Protein 3EWB (pdb70)

Foldseek 3Di:
DPFEFAEEAALQEQPCDADQVLLLVLLVLCVVQQHAEYAQYQQVPDVRSLVSLLSNQQSDDRHEYEYEDELDLVSLVSRLVSNVSHNAYEYEYEDAAAPVCCPVPVDLVVLLVSLLVSLLSNVVRHQEYEYEHACLLRHDLVSSLSSQLSSVVNRHQEYEYEPNVQPDALVSLLVSLLSNVVRRPCLVRGAYEYKHACPPHALRSRLSNLVRRHRYYYFHCVQDGDDRGIDHVLSNQVCCVVPCVPSVYHYRGDNVSNVVSNCSSVVD

Secondary structure (DSSP, 8-state):
--EEEEEEE-TTT------HHHHHHHHHHHHHHT-SEEEEE-GGG-HHHHHHHHHHHHH--SSEEEEEEESSHHHHHHHHHHHTT-SSEEEEEEEE-SS----S---HHHHHHHHHHHHHHHHTT-S-EEEEEETGGGS-HHHHHHHHHHHHHTT--EEEEE-SSS---HHHHHHHHHHHHHH-TTGGGSEEEEE-B-TT--HHHHHHHHHTT--EEEEBGGG--TTT-B-BHHHHHHHHHHTHHHH-EEE---GGGHHHHHHHHHH-

Structure (mmCIF, N/CA/C/O backbone):
data_3EWB
#
_entry.id   3EWB
#
_cell.length_a   72.063
_cell.length_b   72.063
_cell.length_c   106.622
_cell.angle_alpha   90.000
_cell.angle_beta   90.000
_cell.angle_gamma   120.000
#
_symmetry.space_group_name_H-M   'P 31 2 1'
#
loop_
_entity.id
_entity.type
_entity.pdbx_description
1 polymer '2-isopropylmalate synthase'
2 water water
#
loop_
_atom_site.group_PDB
_atom_site.id
_atom_site.type_symbol
_atom_site.label_atom_id
_atom_site.label_alt_id
_atom_site.label_comp_id
_atom_site.label_asym_id
_atom_site.label_entity_id
_atom_site.label_seq_id
_atom_site.pdbx_PDB_ins_code
_atom_site.Cartn_x
_atom_site.Cartn_y
_atom_site.Cartn_z
_atom_site.occupancy
_atom_site.B_iso_or_equiv
_atom_site.auth_seq_id
_atom_site.auth_comp_id
_atom_site.auth_asym_id
_atom_site.auth_atom_id
_atom_site.pdbx_PDB_model_num
ATOM 1 N N . SER A 1 2 ? 0.464 5.789 33.132 1.00 54.92 0 SER X N 1
ATOM 2 C CA . SER A 1 2 ? -0.612 5.153 32.330 1.00 54.58 0 SER X CA 1
ATOM 3 C C . SER A 1 2 ? -1.778 6.088 32.154 1.00 54.14 0 SER X C 1
ATOM 4 O O . SER A 1 2 ? -1.622 7.261 31.827 1.00 54.60 0 SER X O 1
ATOM 7 N N . LEU A 1 3 ? -2.960 5.554 32.402 1.00 53.18 1 LEU X N 1
ATOM 8 C CA . LEU A 1 3 ? -4.142 6.144 31.854 1.00 52.09 1 LEU X CA 1
ATOM 9 C C . LEU A 1 3 ? -4.906 6.990 32.836 1.00 50.31 1 LEU X C 1
ATOM 10 O O . LEU A 1 3 ? -5.591 7.912 32.417 1.00 50.75 1 LEU X O 1
ATOM 15 N N . LYS A 1 4 ? -4.825 6.705 34.129 1.00 47.72 2 LYS X N 1
ATOM 16 C CA . LYS A 1 4 ? -5.592 7.558 35.032 1.00 45.18 2 LYS X CA 1
ATOM 17 C C . LYS A 1 4 ? -4.950 8.937 35.135 1.00 43.65 2 LYS X C 1
ATOM 18 O O . LYS A 1 4 ? -3.728 9.101 35.051 1.00 43.39 2 LYS X O 1
ATOM 24 N N . LYS A 1 5 ? -5.810 9.930 35.267 1.00 41.45 3 LYS X N 1
ATOM 25 C CA . LYS A 1 5 ? -5.419 11.317 35.193 1.00 39.71 3 LYS X CA 1
ATOM 26 C C . LYS A 1 5 ? -5.518 11.899 36.595 1.00 37.63 3 LYS X C 1
ATOM 27 O O . LYS A 1 5 ? -6.564 11.787 37.218 1.00 36.80 3 LYS X O 1
ATOM 33 N N . ILE A 1 6 ? -4.440 12.503 37.091 1.00 34.69 4 ILE X N 1
ATOM 34 C CA . ILE A 1 6 ? -4.484 13.224 38.354 1.00 32.13 4 ILE X CA 1
ATOM 35 C C . ILE A 1 6 ? -4.553 14.741 38.135 1.00 31.56 4 ILE X C 1
ATOM 36 O O . ILE A 1 6 ? -3.626 15.329 37.560 1.00 30.83 4 ILE X O 1
ATOM 41 N N . GLN A 1 7 ? -5.635 15.365 38.619 1.00 30.36 5 GLN X N 1
ATOM 42 C CA . GLN A 1 7 ? -5.761 16.833 38.611 1.00 30.04 5 GLN X CA 1
ATOM 43 C C . GLN A 1 7 ? -5.000 17.497 39.777 1.00 29.16 5 GLN X C 1
ATOM 44 O O . GLN A 1 7 ? -4.866 16.908 40.861 1.00 28.36 5 GLN X O 1
ATOM 50 N N . PHE A 1 8 ? -4.527 18.723 39.549 1.00 28.03 6 PHE X N 1
ATOM 51 C CA . PHE A 1 8 ? -3.840 19.540 40.562 1.00 28.21 6 PHE X CA 1
ATOM 52 C C . PHE A 1 8 ? -4.639 20.802 40.915 1.00 27.65 6 PHE X C 1
ATOM 53 O O . PHE A 1 8 ? -5.071 21.550 40.041 1.00 27.39 6 PHE X O 1
ATOM 61 N N . PHE A 1 9 ? -4.790 21.018 42.211 1.00 27.16 7 PHE X N 1
ATOM 62 C CA . PHE A 1 9 ? -5.569 22.107 42.795 1.00 27.03 7 PHE X CA 1
ATOM 63 C C . PHE A 1 9 ? -4.601 22.920 43.649 1.00 26.64 7 PHE X C 1
ATOM 64 O O . PHE A 1 9 ? -4.085 22.450 44.676 1.00 26.89 7 PHE X O 1
ATOM 72 N N . ASP A 1 10 ? -4.296 24.138 43.212 1.00 26.71 8 ASP X N 1
ATOM 73 C CA . ASP A 1 10 ? -3.356 24.972 43.966 1.00 27.04 8 ASP X CA 1
ATOM 74 C C . ASP A 1 10 ? -4.052 26.029 44.842 1.00 27.61 8 ASP X C 1
ATOM 75 O O . ASP A 1 10 ? -4.978 26.699 44.387 1.00 26.89 8 ASP X O 1
ATOM 80 N N . THR A 1 11 ? -3.610 26.147 46.092 1.00 28.19 9 THR X N 1
ATOM 81 C CA . THR A 1 11 ? -4.136 27.129 47.026 1.00 30.87 9 THR X CA 1
ATOM 82 C C . THR A 1 11 ? -3.033 28.068 47.496 1.00 31.83 9 THR X C 1
ATOM 83 O O . THR A 1 11 ? -3.066 28.549 48.629 1.00 31.85 9 THR X O 1
ATOM 87 N N . THR A 1 12 ? -2.055 28.326 46.636 1.00 33.07 10 THR X N 1
ATOM 88 C CA . THR A 1 12 ? -0.986 29.264 46.971 1.00 35.21 10 THR X CA 1
ATOM 89 C C . THR A 1 12 ? -1.566 30.666 47.249 1.00 36.70 10 THR X C 1
ATOM 90 O O . THR A 1 12 ? -1.184 31.315 48.217 1.00 36.58 10 THR X O 1
ATOM 94 N N . LEU A 1 13 ? -2.500 31.117 46.414 1.00 38.44 11 LEU X N 1
ATOM 95 C CA . LEU A 1 13 ? -3.005 32.477 46.536 1.00 41.10 11 LEU X CA 1
ATOM 96 C C . LEU A 1 13 ? -3.862 32.656 47.757 1.00 43.69 11 LEU X C 1
ATOM 97 O O . LEU A 1 13 ? -4.212 33.777 48.090 1.00 44.93 11 LEU X O 1
ATOM 102 N N . ARG A 1 14 ? -4.209 31.557 48.415 1.00 46.82 12 ARG X N 1
ATOM 103 C CA . ARG A 1 14 ? -5.017 31.573 49.623 1.00 50.04 12 ARG X CA 1
ATOM 104 C C . ARG A 1 14 ? -4.167 31.551 50.893 1.00 52.37 12 ARG X C 1
ATOM 105 O O . ARG A 1 14 ? -4.332 32.383 51.776 1.00 52.91 12 ARG X O 1
ATOM 113 N N . ASP A 1 15 ? -3.274 30.568 50.976 1.00 55.80 13 ASP X N 1
ATOM 114 C CA . ASP A 1 15 ? -2.253 30.484 52.040 1.00 58.29 13 ASP X CA 1
ATOM 115 C C . ASP A 1 15 ? -1.024 31.382 51.804 1.00 59.57 13 ASP X C 1
ATOM 116 O O . ASP A 1 15 ? 0.143 30.975 51.981 1.00 59.48 13 ASP X O 1
ATOM 121 N N . GLY A 1 16 ? -1.318 32.613 51.387 1.00 60.88 14 GLY X N 1
ATOM 122 C CA . GLY A 1 16 ? -0.400 33.727 51.549 1.00 62.11 14 GLY X CA 1
ATOM 123 C C . GLY A 1 16 ? -0.644 34.208 52.971 1.00 63.06 14 GLY X C 1
ATOM 124 O O . GLY A 1 16 ? -0.890 35.391 53.212 1.00 63.23 14 GLY X O 1
ATOM 125 N N . GLU A 1 17 ? -0.608 33.263 53.911 1.00 63.76 15 GLU X N 1
ATOM 126 C CA . GLU A 1 17 ? -0.819 33.546 55.334 1.00 64.45 15 GLU X CA 1
ATOM 127 C C . GLU A 1 17 ? 0.127 32.733 56.232 1.00 64.46 15 GLU X C 1
ATOM 128 O O . GLU A 1 17 ? 1.337 32.643 55.987 1.00 64.67 15 GLU X O 1
ATOM 134 N N . ASN A 1 23 ? 1.344 37.944 52.421 1.00 58.17 21 ASN X N 1
ATOM 135 C CA . ASN A 1 23 ? 1.881 39.221 51.962 1.00 58.09 21 ASN X CA 1
ATOM 136 C C . ASN A 1 23 ? 1.547 39.667 50.517 1.00 57.35 21 ASN X C 1
ATOM 137 O O . ASN A 1 23 ? 1.725 40.841 50.195 1.00 57.99 21 ASN X O 1
ATOM 142 N N . PHE A 1 24 ? 1.066 38.764 49.656 1.00 55.92 22 PHE X N 1
ATOM 143 C CA . PHE A 1 24 ? 0.934 39.052 48.206 1.00 54.49 22 PHE X CA 1
ATOM 144 C C . PHE A 1 24 ? 0.030 40.234 47.812 1.00 53.78 22 PHE X C 1
ATOM 145 O O . PHE A 1 24 ? -1.169 40.206 48.089 1.00 54.22 22 PHE X O 1
ATOM 153 N N . ASP A 1 25 ? 0.571 41.235 47.111 1.00 52.29 23 ASP X N 1
ATOM 154 C CA . ASP A 1 25 ? -0.283 42.320 46.597 1.00 51.00 23 ASP X CA 1
ATOM 155 C C . ASP A 1 25 ? -1.036 41.921 45.321 1.00 49.67 23 ASP X C 1
ATOM 156 O O . ASP A 1 25 ? -0.853 40.815 44.806 1.00 49.34 23 ASP X O 1
ATOM 161 N N . VAL A 1 26 ? -1.867 42.824 44.803 1.00 48.24 24 VAL X N 1
ATOM 162 C CA . VAL A 1 26 ? -2.791 42.472 43.711 1.00 46.70 24 VAL X CA 1
ATOM 163 C C . VAL A 1 26 ? -2.084 42.004 42.472 1.00 45.60 24 VAL X C 1
ATOM 164 O O . VAL A 1 26 ? -2.339 40.925 41.974 1.00 45.55 24 VAL X O 1
ATOM 168 N N . LYS A 1 27 ? -1.213 42.837 41.934 1.00 44.64 25 LYS X N 1
ATOM 169 C CA . LYS A 1 27 ? -0.548 42.456 40.699 1.00 43.68 25 LYS X CA 1
ATOM 170 C C . LYS A 1 27 ? 0.302 41.204 40.903 1.00 42.10 25 LYS X C 1
ATOM 171 O O . LYS A 1 27 ? 0.498 40.444 39.976 1.00 41.05 25 LYS X O 1
ATOM 177 N N . GLU A 1 28 ? 0.783 40.993 42.123 1.00 40.42 26 GLU X N 1
ATOM 178 C CA . GLU A 1 28 ? 1.548 39.796 42.433 1.00 39.90 26 GLU X CA 1
ATOM 179 C C . GLU A 1 28 ? 0.675 38.540 42.431 1.00 39.10 26 GLU X C 1
ATOM 180 O O . GLU A 1 28 ? 1.079 37.496 41.908 1.00 39.67 26 GLU X O 1
ATOM 186 N N . LYS A 1 29 ? -0.532 38.637 42.977 1.00 37.70 27 LYS X N 1
ATOM 187 C CA . LYS A 1 29 ? -1.470 37.519 42.882 1.00 36.53 27 LYS X CA 1
ATOM 188 C C . LYS A 1 29 ? -1.788 37.195 41.435 1.00 35.60 27 LYS X C 1
ATOM 189 O O . LYS A 1 29 ? -1.849 36.025 41.047 1.00 34.61 27 LYS X O 1
ATOM 195 N N . ILE A 1 30 ? -1.995 38.223 40.626 1.00 34.65 28 ILE X N 1
ATOM 196 C CA . ILE A 1 30 ? -2.353 37.974 39.225 1.00 34.82 28 ILE X CA 1
ATOM 197 C C . ILE A 1 30 ? -1.209 37.295 38.488 1.00 34.54 28 ILE X C 1
ATOM 198 O O . ILE A 1 30 ? -1.407 36.425 37.656 1.00 35.57 28 ILE X O 1
ATOM 203 N N . GLN A 1 31 ? -0.008 37.728 38.811 1.00 34.11 29 GLN X N 1
ATOM 204 C CA . GLN A 1 31 ? 1.200 37.214 38.233 1.00 34.63 29 GLN X CA 1
ATOM 205 C C . GLN A 1 31 ? 1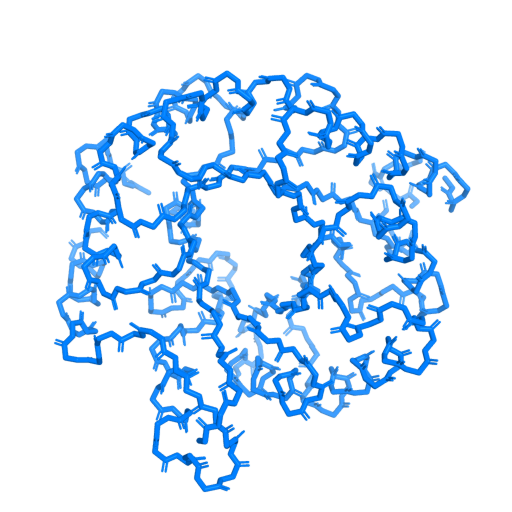.378 35.713 38.563 1.00 33.38 29 GLN X C 1
ATOM 206 O O . GLN A 1 31 ? 1.570 34.888 37.665 1.00 32.56 29 GLN X O 1
ATOM 212 N N . ILE A 1 32 ? 1.319 35.387 39.853 1.00 31.70 30 ILE X N 1
ATOM 213 C CA . ILE A 1 32 ? 1.307 34.004 40.300 1.00 30.94 30 ILE X CA 1
ATOM 214 C C . ILE A 1 32 ? 0.224 33.222 39.586 1.00 30.71 30 ILE X C 1
ATOM 215 O O . ILE A 1 32 ? 0.489 32.185 39.005 1.00 30.68 30 ILE X O 1
ATOM 220 N N . ALA A 1 33 ? -1.003 33.729 39.601 1.00 30.53 31 ALA X N 1
ATOM 221 C CA . ALA A 1 33 ? -2.084 32.979 38.988 1.00 30.82 31 ALA X CA 1
ATOM 222 C C . ALA A 1 33 ? -1.733 32.598 37.552 1.00 31.46 31 ALA X C 1
ATOM 223 O O . ALA A 1 33 ? -2.027 31.484 37.105 1.00 31.55 31 ALA X O 1
ATOM 225 N N . LEU A 1 34 ? -1.156 33.532 36.805 1.00 31.61 32 LEU X N 1
ATOM 226 C CA . LEU A 1 34 ? -0.881 33.264 35.387 1.00 32.22 32 LEU X CA 1
ATOM 227 C C . LEU A 1 34 ? 0.278 32.275 35.251 1.00 32.42 32 LEU X C 1
ATOM 228 O O . LEU A 1 34 ? 0.315 31.497 34.304 1.00 33.23 32 LEU X O 1
ATOM 233 N N . GLN A 1 35 ? 1.209 32.287 36.196 1.00 32.47 33 GLN X N 1
ATOM 234 C CA . GLN A 1 35 ? 2.287 31.292 36.181 1.00 33.35 33 GLN X CA 1
ATOM 235 C C . GLN A 1 35 ? 1.696 29.908 36.488 1.00 33.11 33 GLN X C 1
ATOM 236 O O . GLN A 1 35 ? 2.001 28.918 35.806 1.00 33.24 33 GLN X O 1
ATOM 24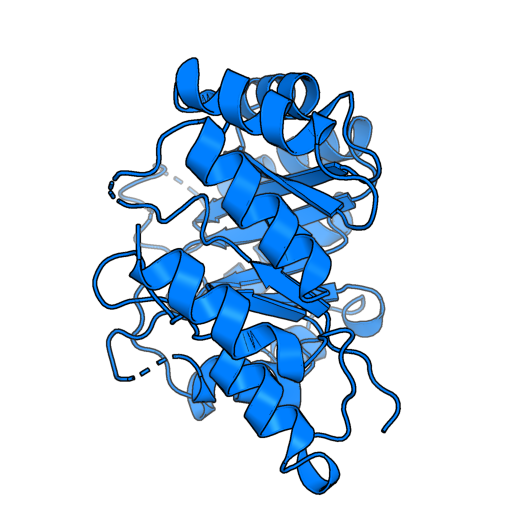2 N N . LEU A 1 36 ? 0.830 29.846 37.498 1.00 32.77 34 LEU X N 1
ATOM 243 C CA . LEU A 1 36 ? 0.110 28.599 37.819 1.00 32.38 34 LEU X CA 1
ATOM 244 C C . LEU A 1 36 ? -0.574 28.027 36.594 1.00 32.59 34 LEU X C 1
ATOM 245 O O . LEU A 1 36 ? -0.489 26.820 36.322 1.00 32.52 34 LEU X O 1
ATOM 250 N N . GLU A 1 37 ? -1.271 28.888 35.870 1.00 33.21 35 GLU X N 1
ATOM 251 C CA . GLU A 1 37 ? -2.017 28.475 34.703 1.00 34.76 35 GLU X CA 1
ATOM 252 C C . GLU A 1 37 ? -1.057 27.944 33.644 1.00 35.75 35 GLU X C 1
ATOM 253 O O . GLU A 1 37 ? -1.323 26.912 33.017 1.00 35.98 35 GLU X O 1
ATOM 259 N N . LYS A 1 38 ? 0.056 28.648 33.464 1.00 36.16 36 LYS X N 1
ATOM 260 C CA . LYS A 1 38 ? 1.120 28.228 32.562 1.00 37.21 36 LYS X CA 1
ATOM 261 C C . LYS A 1 38 ? 1.649 26.842 32.958 1.00 37.12 36 LYS X C 1
ATOM 262 O O . LYS A 1 38 ? 1.971 26.008 32.117 1.00 36.54 36 LYS X O 1
ATOM 268 N N . LEU A 1 39 ? 1.745 26.610 34.263 1.00 36.73 37 LEU X N 1
ATOM 269 C CA . LEU A 1 39 ? 2.271 25.356 34.770 1.00 35.69 37 LEU X CA 1
ATOM 270 C C . LEU A 1 39 ? 1.357 24.179 34.481 1.00 35.54 37 LEU X C 1
A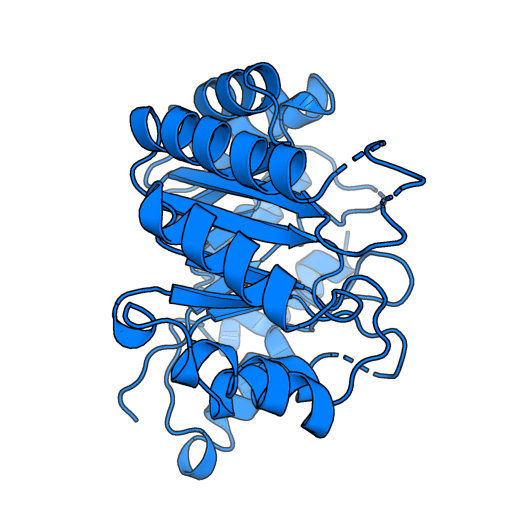TOM 271 O O . LEU A 1 39 ? 1.791 23.018 34.506 1.00 35.46 37 LEU X O 1
ATOM 276 N N . GLY A 1 40 ? 0.092 24.471 34.197 1.00 34.76 38 GLY X N 1
ATOM 277 C CA . GLY A 1 40 ? -0.858 23.415 33.850 1.00 34.14 38 GLY X CA 1
ATOM 278 C C . GLY A 1 40 ? -1.708 22.964 35.033 1.00 33.53 38 GLY X C 1
ATOM 279 O O . GLY A 1 40 ? -2.437 21.958 34.942 1.00 33.19 38 GLY X O 1
ATOM 280 N N . ILE A 1 41 ? -1.612 23.706 36.142 1.00 32.33 39 ILE X N 1
ATOM 281 C CA . ILE A 1 41 ? -2.507 23.526 37.285 1.00 31.34 39 ILE X CA 1
ATOM 282 C C . ILE A 1 41 ? -3.954 23.472 36.782 1.00 31.11 39 ILE X C 1
ATOM 283 O O . ILE A 1 41 ? -4.337 24.260 35.914 1.00 30.16 39 ILE X O 1
ATOM 288 N N . ASP A 1 42 ? -4.766 22.564 37.334 1.00 29.75 40 ASP X N 1
ATOM 289 C CA . ASP A 1 42 ? -6.108 22.387 36.809 1.00 29.82 40 ASP X CA 1
ATOM 290 C C . ASP A 1 42 ? -7.095 23.364 37.455 1.00 29.25 40 ASP X C 1
ATOM 291 O O . ASP A 1 42 ? -7.939 23.961 36.772 1.00 30.06 40 ASP X O 1
ATOM 296 N N . VAL A 1 43 ? -6.977 23.526 38.767 1.00 27.94 41 VAL X N 1
ATOM 297 C CA . VAL A 1 43 ? -7.822 24.452 39.512 1.00 27.07 41 VAL X CA 1
ATOM 298 C C . VAL A 1 43 ? -6.964 25.364 40.379 1.00 27.30 41 VAL X C 1
ATOM 299 O O . VAL A 1 43 ? -6.083 24.912 41.116 1.00 26.40 41 VAL X O 1
ATOM 303 N N . ILE A 1 44 ? -7.216 26.665 40.250 1.00 27.41 42 ILE X N 1
ATOM 304 C CA . ILE A 1 44 ? -6.602 27.670 41.094 1.00 27.11 42 ILE X CA 1
ATOM 305 C C . ILE A 1 44 ? -7.629 28.180 42.102 1.00 26.91 42 ILE X C 1
ATOM 306 O O . ILE A 1 44 ? -8.660 28.722 41.721 1.00 26.81 42 ILE X O 1
ATOM 311 N N . GLU A 1 45 ? -7.364 27.987 43.390 1.00 26.60 43 GLU X N 1
ATOM 312 C CA . GLU A 1 45 ? -8.206 28.582 44.401 1.00 26.05 43 GLU X CA 1
ATOM 313 C C . GLU A 1 45 ? -7.706 29.983 44.570 1.00 26.29 43 GLU X C 1
ATOM 314 O O . GLU A 1 45 ? -6.589 30.174 45.063 1.00 26.39 43 GLU X O 1
ATOM 320 N N . ALA A 1 46 ? -8.514 30.957 44.139 1.00 26.14 44 ALA X N 1
ATOM 321 C CA . ALA A 1 46 ? -8.103 32.358 44.128 1.00 26.53 44 ALA X CA 1
ATOM 322 C C . ALA A 1 46 ? -8.263 33.081 45.469 1.00 26.61 44 ALA X C 1
ATOM 323 O O . ALA A 1 46 ? -7.595 34.068 45.707 1.00 26.73 44 ALA X O 1
ATOM 325 N N . GLY A 1 47 ? -9.150 32.620 46.340 1.00 26.98 45 GLY X N 1
ATOM 326 C CA . GLY A 1 47 ? -9.400 33.378 47.576 1.00 26.02 45 GLY X CA 1
ATOM 327 C C . GLY A 1 47 ? -10.615 32.893 48.333 1.00 26.84 45 GLY X C 1
ATOM 328 O O . GLY A 1 47 ? -11.141 31.804 48.047 1.00 26.33 45 GLY X O 1
ATOM 329 N N . PHE A 1 48 ? -11.050 33.701 49.312 1.00 26.29 46 PHE X N 1
ATOM 330 C CA . PHE A 1 48 ? -12.185 33.417 50.176 1.00 26.94 46 PHE X CA 1
ATOM 331 C C . PHE A 1 48 ? -13.036 34.699 50.179 1.00 27.21 46 PHE X C 1
ATOM 332 O O . PHE A 1 48 ? -12.900 35.541 51.060 1.00 27.17 46 PHE X O 1
ATOM 340 N N . PRO A 1 49 ? -13.873 34.875 49.140 1.00 27.29 47 PRO X N 1
ATOM 341 C CA . PRO A 1 49 ? -14.463 36.196 48.839 1.00 27.61 47 PRO X CA 1
ATOM 342 C C . PRO A 1 49 ? -15.194 36.898 50.000 1.00 28.35 47 PRO X C 1
ATOM 343 O O . PRO A 1 49 ? -15.043 38.115 50.170 1.00 28.46 47 PRO X O 1
ATOM 347 N N . ILE A 1 50 ? -15.966 36.159 50.790 1.00 28.03 48 ILE X N 1
ATOM 348 C CA . ILE A 1 50 ? -16.704 36.760 51.896 1.00 27.75 48 ILE X CA 1
ATOM 349 C C . ILE A 1 50 ? -15.776 37.303 52.943 1.00 27.92 48 ILE X C 1
ATOM 350 O O . ILE A 1 50 ? -16.181 38.146 53.739 1.00 28.13 48 ILE X O 1
ATOM 355 N N . SER A 1 51 ? -14.525 36.853 52.968 1.00 27.79 49 SER X N 1
ATOM 356 C CA . SER A 1 51 ? -13.712 37.172 54.152 1.00 27.76 49 SER X CA 1
ATOM 357 C C . SER A 1 51 ? -13.400 38.668 54.306 1.00 27.36 49 SER X C 1
ATOM 358 O O . SER A 1 51 ? -13.367 39.178 55.433 1.00 27.14 49 SER X O 1
ATOM 361 N N . SER A 1 52 ? -13.186 39.363 53.188 1.00 26.18 50 SER X N 1
ATOM 362 C CA . SER A 1 52 ? -12.975 40.799 53.183 1.00 25.18 50 SER X CA 1
ATOM 363 C C . SER A 1 52 ? -13.300 41.335 51.795 1.00 25.05 50 SER X C 1
ATOM 364 O O . SER A 1 52 ? -13.312 40.580 50.834 1.00 24.62 50 SER X O 1
ATOM 367 N N . PRO A 1 53 ? -13.571 42.653 51.671 1.00 26.20 51 PRO X N 1
ATOM 368 C CA . PRO A 1 53 ? -13.778 43.233 50.320 1.00 26.11 51 PRO X CA 1
ATOM 369 C C . PRO A 1 53 ? -12.552 43.086 49.435 1.00 26.23 51 PRO X C 1
ATOM 370 O O . PRO A 1 53 ? -12.688 42.835 48.230 1.00 26.41 51 PRO X O 1
ATOM 374 N N . GLY A 1 54 ? -11.365 43.204 50.030 1.00 26.34 52 GLY X N 1
ATOM 375 C CA . GLY A 1 54 ? -10.098 42.965 49.302 1.00 27.26 52 GLY X CA 1
ATOM 376 C C . GLY A 1 54 ? -10.034 41.604 48.606 1.00 27.57 52 GLY X C 1
ATOM 377 O O . GLY A 1 54 ? -9.638 41.498 47.431 1.00 28.38 52 GLY X O 1
ATOM 378 N N . ASP A 1 55 ? -10.450 40.561 49.320 1.00 28.13 53 ASP X N 1
ATOM 379 C CA . ASP A 1 55 ? -10.472 39.191 48.804 1.00 28.86 53 ASP X CA 1
ATOM 380 C C . ASP A 1 55 ? -11.418 39.101 47.662 1.00 28.19 53 ASP X C 1
ATOM 381 O O . ASP A 1 55 ? -11.130 38.469 46.656 1.00 26.90 53 ASP X O 1
ATOM 386 N N . PHE A 1 56 ? -12.591 39.685 47.883 1.00 27.46 54 PHE X N 1
ATOM 387 C CA . PHE A 1 56 ? -13.590 39.718 46.871 1.00 27.11 54 PHE X CA 1
ATOM 388 C C . PHE A 1 56 ? -12.997 40.297 45.590 1.00 27.08 54 PHE X C 1
ATOM 389 O O . PHE A 1 56 ? -12.995 39.629 44.564 1.00 26.78 54 PHE X O 1
ATOM 397 N N . GLU A 1 57 ? -12.470 41.527 45.645 1.00 27.09 55 GLU X N 1
ATOM 398 C CA . GLU A 1 57 ? -11.873 42.138 44.440 1.00 27.07 55 GLU X CA 1
ATOM 399 C C . GLU A 1 57 ? -10.701 41.340 43.855 1.00 27.08 55 GLU X C 1
ATOM 400 O O . GLU A 1 57 ? -10.554 41.240 42.624 1.00 26.80 55 GLU X O 1
ATOM 406 N N . CYS A 1 58 ? -9.852 40.796 44.717 1.00 26.38 56 CYS X N 1
ATOM 407 C CA . CYS A 1 58 ? -8.795 39.916 44.238 1.00 28.31 56 CYS X CA 1
ATOM 408 C C . CYS A 1 58 ? -9.325 38.684 43.489 1.00 27.93 56 CYS X C 1
ATOM 409 O O . CYS A 1 58 ? -8.819 38.352 42.397 1.00 28.16 56 CYS X O 1
ATOM 412 N N . VAL A 1 59 ? -10.346 38.022 44.035 1.00 28.06 57 VAL X N 1
ATOM 413 C CA . VAL A 1 59 ? -10.922 36.829 43.347 1.00 27.25 57 VAL X CA 1
ATOM 414 C C . VAL A 1 59 ? -11.488 37.221 41.984 1.00 27.21 57 VAL X C 1
ATOM 415 O O . VAL A 1 59 ? -11.257 36.534 40.991 1.00 26.75 57 VAL X O 1
ATOM 419 N N . LYS A 1 60 ? -12.204 38.340 41.934 1.00 27.90 58 LYS X N 1
ATOM 420 C CA . LYS A 1 60 ? -12.679 38.883 40.668 1.00 28.92 58 LYS X CA 1
ATOM 421 C C . LYS A 1 60 ? -11.543 39.081 39.691 1.00 28.74 58 LYS X C 1
ATOM 422 O O . LYS A 1 60 ? -11.639 38.707 38.535 1.00 29.38 58 LYS X O 1
ATOM 428 N N . ALA A 1 61 ? -10.486 39.738 40.159 1.00 28.98 59 ALA X N 1
ATOM 429 C CA . ALA A 1 61 ? -9.318 40.029 39.356 1.00 28.99 59 ALA X CA 1
ATOM 430 C C . ALA A 1 61 ? -8.744 38.755 38.771 1.00 29.22 59 ALA X C 1
ATOM 431 O O . ALA A 1 61 ? -8.496 38.682 37.583 1.00 28.66 59 ALA X O 1
ATOM 433 N N . ILE A 1 62 ? -8.517 37.742 39.598 1.00 30.04 60 ILE X N 1
ATOM 434 C CA . ILE A 1 62 ? -7.914 36.514 39.045 1.00 31.04 60 ILE X CA 1
ATOM 435 C C . ILE A 1 62 ? -8.871 35.805 38.083 1.00 30.82 60 ILE X C 1
ATOM 436 O O . ILE A 1 62 ? -8.454 35.300 37.041 1.00 31.10 60 ILE X O 1
ATOM 441 N N . ALA A 1 63 ? -10.147 35.746 38.455 1.00 31.25 61 ALA X N 1
ATOM 442 C CA . ALA A 1 63 ? -11.179 35.193 37.586 1.00 32.36 61 ALA X CA 1
ATOM 443 C C . ALA A 1 63 ? -11.167 35.862 36.203 1.00 33.10 61 ALA X C 1
ATOM 444 O O . ALA A 1 63 ? -11.390 35.203 35.198 1.00 33.45 61 ALA X O 1
ATOM 446 N N . LYS A 1 64 ? -10.909 37.173 36.148 1.00 34.55 62 LYS X N 1
ATOM 447 C CA . LYS A 1 64 ? -10.835 37.864 34.852 1.00 35.79 62 LYS X CA 1
ATOM 448 C C . LYS A 1 64 ? -9.562 37.538 34.074 1.00 35.45 62 LYS X C 1
ATOM 449 O O . LYS A 1 64 ? -9.607 37.374 32.856 1.00 35.46 62 LYS X O 1
ATOM 455 N N . ALA A 1 65 ? -8.427 37.438 34.767 1.00 35.16 63 ALA X N 1
ATOM 456 C CA . ALA A 1 65 ? -7.160 37.156 34.085 1.00 34.87 63 ALA X CA 1
ATOM 457 C C . ALA A 1 65 ? -7.055 35.738 33.508 1.00 34.94 63 ALA X C 1
ATOM 458 O O . ALA A 1 65 ? -6.419 35.533 32.496 1.00 34.52 63 ALA X O 1
ATOM 460 N N . ILE A 1 66 ? -7.651 34.751 34.176 1.00 35.37 64 ILE X N 1
ATOM 461 C CA . ILE A 1 66 ? -7.474 33.337 33.796 1.00 34.81 64 ILE X CA 1
ATOM 462 C C . ILE A 1 66 ? -8.364 32.926 32.617 1.00 35.30 64 ILE X C 1
ATOM 463 O O . ILE A 1 66 ? -9.593 33.142 32.626 1.00 35.36 64 ILE X O 1
ATOM 468 N N . LYS A 1 67 ? -7.760 32.312 31.612 1.00 35.98 65 LYS X N 1
ATOM 469 C CA . LYS A 1 67 ? -8.539 31.821 30.464 1.00 37.70 65 LYS X CA 1
ATOM 470 C C . LYS A 1 67 ? -8.425 30.327 30.190 1.00 38.04 65 LYS X C 1
ATOM 471 O O . LYS A 1 67 ? -9.175 29.815 29.380 1.00 38.96 65 LYS X O 1
ATOM 477 N N . HIS A 1 68 ? -7.506 29.617 30.837 1.00 38.43 66 HIS X N 1
ATOM 478 C CA . HIS A 1 68 ? -7.275 28.221 30.439 1.00 38.98 66 HIS X CA 1
ATOM 479 C C . HIS A 1 68 ? -7.409 27.160 31.531 1.00 38.49 66 HIS X C 1
ATOM 480 O O . HIS A 1 68 ? -7.275 25.961 31.252 1.00 39.31 66 HIS X O 1
ATOM 487 N N . CYS A 1 69 ? -7.662 27.571 32.764 1.00 36.87 67 CYS X N 1
ATOM 488 C CA . CYS A 1 69 ? -8.018 26.598 33.766 1.00 35.08 67 CYS X CA 1
ATOM 489 C C . CYS A 1 69 ? -9.237 27.076 34.550 1.00 33.93 67 CYS X C 1
ATOM 490 O O . CYS A 1 69 ? -9.878 28.073 34.174 1.00 32.14 67 CYS X O 1
ATOM 493 N N . SER A 1 70 ? -9.547 26.343 35.627 1.00 32.19 68 SER X N 1
ATOM 494 C CA . SER A 1 70 ? -10.638 26.673 36.515 1.00 30.95 68 SER X CA 1
ATOM 495 C C . SER A 1 70 ? -10.181 27.542 37.655 1.00 29.46 68 SER X C 1
ATOM 496 O O . SER A 1 70 ? -9.068 27.415 38.146 1.00 30.25 68 SER X O 1
ATOM 499 N N . VAL A 1 71 ? -11.053 28.440 38.069 1.00 28.55 69 VAL X N 1
ATOM 500 C CA . VAL A 1 71 ? -10.805 29.271 39.239 1.00 26.35 69 VAL X CA 1
ATOM 501 C C . VAL A 1 71 ? -11.907 28.975 40.224 1.00 26.34 69 VAL X C 1
ATOM 502 O O . VAL A 1 71 ? -13.083 28.892 39.849 1.00 26.63 69 VAL X O 1
ATOM 506 N N . THR A 1 72 ? -11.530 28.859 41.493 1.00 25.72 70 THR X N 1
ATOM 507 C CA . THR A 1 72 ? -12.480 28.560 42.557 1.00 25.83 70 THR X CA 1
ATOM 508 C C . THR A 1 72 ? -12.323 29.530 43.742 1.00 24.87 70 THR X C 1
ATOM 509 O O . THR A 1 72 ? -11.301 30.179 43.906 1.00 24.19 70 THR X O 1
ATOM 513 N N . GLY A 1 73 ? -13.362 29.657 44.545 1.00 25.19 71 GLY X N 1
ATOM 514 C CA . GLY A 1 73 ? -13.241 30.350 45.820 1.00 24.78 71 GLY X CA 1
ATOM 515 C C . GLY A 1 73 ? -13.892 29.599 46.974 1.00 25.35 71 GLY X C 1
ATOM 516 O O . GLY A 1 73 ? -14.826 28.802 46.788 1.00 25.51 71 GLY X O 1
ATOM 517 N N . LEU A 1 74 ? -13.414 29.882 48.178 1.00 24.62 72 LEU X N 1
ATOM 518 C CA . LEU A 1 74 ? -13.939 29.296 49.384 1.00 25.65 72 LEU X CA 1
ATOM 519 C C . LEU A 1 74 ? -15.251 29.898 49.844 1.00 25.68 72 LEU X C 1
ATOM 520 O O . LEU A 1 74 ? -15.446 31.125 49.765 1.00 26.53 72 LEU X O 1
ATOM 525 N N . ALA A 1 75 ? -16.111 29.047 50.401 1.00 25.25 73 ALA X N 1
ATOM 526 C CA . ALA A 1 75 ? -17.316 29.495 51.106 1.00 25.31 73 ALA X CA 1
ATOM 527 C C . ALA A 1 75 ? -17.600 28.567 52.265 1.00 25.27 73 ALA X C 1
ATOM 528 O O . ALA A 1 75 ? -17.406 27.349 52.155 1.00 24.63 73 ALA X O 1
ATOM 530 N N . ARG A 1 76 ? -18.040 29.126 53.382 1.00 26.20 74 ARG X N 1
ATOM 531 C CA . ARG A 1 76 ? -18.598 28.311 54.458 1.00 26.44 74 ARG X CA 1
ATOM 532 C C . ARG A 1 76 ? -19.983 27.787 54.039 1.00 26.58 74 ARG X C 1
ATOM 533 O O . ARG A 1 76 ? -20.519 28.169 52.997 1.00 25.70 74 ARG X O 1
ATOM 541 N N . CYS A 1 77 ? -20.580 26.927 54.864 1.00 27.03 75 CYS X N 1
ATOM 542 C CA . CYS A 1 77 ? -21.987 26.569 54.665 1.00 27.94 75 CYS X CA 1
ATOM 543 C C . CYS A 1 77 ? -22.875 27.709 55.216 1.00 28.24 75 CYS X C 1
ATOM 544 O O . CYS A 1 77 ? -23.567 27.551 56.234 1.00 27.83 75 CYS X O 1
ATOM 547 N N . VAL A 1 78 ? -22.831 28.845 54.517 1.00 28.40 76 VAL X N 1
ATOM 548 C CA . VAL A 1 78 ? -23.590 30.031 54.840 1.00 28.08 76 VAL X CA 1
ATOM 549 C C . VAL A 1 78 ? -23.992 30.589 53.489 1.00 28.60 76 VAL X C 1
ATOM 550 O O . VAL A 1 78 ? -23.148 30.709 52.610 1.00 28.11 76 VAL X O 1
ATOM 554 N N . GLU A 1 79 ? -25.283 30.879 53.285 1.00 28.97 77 GLU X N 1
ATOM 555 C CA . GLU A 1 79 ? -25.756 31.292 51.944 1.00 29.04 77 GLU X CA 1
ATOM 556 C C . GLU A 1 79 ? -25.068 32.565 51.474 1.00 28.80 77 GLU X C 1
ATOM 557 O O . GLU A 1 79 ? -24.773 32.721 50.289 1.00 29.63 77 GLU X O 1
ATOM 563 N N . GLY A 1 80 ? -24.815 33.483 52.403 1.00 29.27 78 GLY X N 1
ATOM 564 C CA . GLY A 1 80 ? -24.094 34.719 52.079 1.00 28.37 78 GLY X CA 1
ATOM 565 C C . GLY A 1 80 ? -22.708 34.531 51.456 1.00 28.48 78 GLY X C 1
ATOM 566 O O . GLY A 1 80 ? -22.339 35.235 50.485 1.00 28.70 78 GLY X O 1
ATOM 567 N N . ASP A 1 81 ? -21.926 33.592 51.988 1.00 28.11 79 ASP X N 1
ATOM 568 C CA . ASP A 1 81 ? -20.589 33.290 51.440 1.00 26.89 79 ASP X CA 1
ATOM 569 C C . ASP A 1 81 ? -20.708 32.799 50.013 1.00 26.78 79 ASP X C 1
ATOM 570 O O . ASP A 1 81 ? -19.870 33.123 49.161 1.00 25.26 79 ASP X O 1
ATOM 575 N N . ILE A 1 82 ? -21.722 31.958 49.779 1.00 26.09 80 ILE X N 1
ATOM 576 C CA . ILE A 1 82 ? -21.912 31.332 48.472 1.00 26.11 80 ILE X CA 1
ATOM 577 C C . ILE A 1 82 ? -22.380 32.393 47.487 1.00 26.09 80 ILE X C 1
ATOM 578 O O . ILE A 1 82 ? -21.935 32.448 46.330 1.00 26.32 80 ILE X O 1
ATOM 583 N N . ASP A 1 83 ? -23.293 33.244 47.947 1.00 26.61 81 ASP X N 1
ATOM 584 C CA . ASP A 1 83 ? -23.731 34.383 47.127 1.00 26.97 81 ASP X CA 1
ATOM 585 C C . ASP A 1 83 ? -22.527 35.237 46.750 1.00 26.40 81 ASP X C 1
ATOM 586 O O . ASP A 1 83 ? -22.317 35.611 45.584 1.00 26.61 81 ASP X O 1
ATOM 591 N N . ARG A 1 84 ? -21.734 35.570 47.752 1.00 26.52 82 ARG X N 1
ATOM 592 C CA . ARG A 1 84 ? -20.555 36.395 47.488 1.00 27.01 82 ARG X CA 1
ATOM 593 C C . ARG A 1 84 ? -19.548 35.721 46.572 1.00 27.10 82 ARG X C 1
ATOM 594 O O . ARG A 1 84 ? -18.905 36.384 45.746 1.00 27.37 82 ARG X O 1
ATOM 602 N N . ALA A 1 85 ? -19.378 34.406 46.719 1.00 27.15 83 ALA X N 1
ATOM 603 C CA . ALA A 1 85 ? -18.452 33.687 45.837 1.00 26.66 83 ALA X CA 1
ATOM 604 C C . ALA A 1 85 ? -19.012 33.673 44.418 1.00 26.89 83 ALA X C 1
ATOM 605 O O . ALA A 1 85 ? -18.277 33.843 43.457 1.00 26.78 83 ALA X O 1
ATOM 607 N N . GLU A 1 86 ? -20.329 33.477 44.283 1.00 28.09 84 GLU X N 1
ATOM 608 C CA . GLU A 1 86 ? -20.928 33.468 42.957 1.00 29.07 84 GLU X CA 1
ATOM 609 C C . GLU A 1 86 ? -20.712 34.820 42.276 1.00 30.10 84 GLU X C 1
ATOM 610 O O . GLU A 1 86 ? -20.323 34.883 41.112 1.00 29.75 84 GLU X O 1
ATOM 616 N N . GLU A 1 87 ? -20.956 35.900 43.026 1.00 30.54 85 GLU X N 1
ATOM 617 C CA . GLU A 1 87 ? -20.632 37.246 42.562 1.00 31.46 85 GLU X CA 1
ATOM 618 C C . GLU A 1 87 ? -19.155 37.395 42.179 1.00 30.95 85 GLU X C 1
ATOM 619 O O . GLU A 1 87 ? -18.829 37.912 41.114 1.00 29.69 85 GLU X O 1
ATOM 625 N N . ALA A 1 88 ? -18.258 36.954 43.052 1.00 30.05 86 ALA X N 1
ATOM 626 C CA . ALA A 1 88 ? -16.824 37.080 42.747 1.00 30.41 86 ALA X CA 1
ATOM 627 C C . ALA A 1 88 ? -16.365 36.361 41.464 1.00 30.58 86 ALA X C 1
ATOM 628 O O . ALA A 1 88 ? -15.473 36.830 40.758 1.00 29.91 86 ALA X O 1
ATOM 630 N N . LEU A 1 89 ? -16.979 35.222 41.166 1.00 30.89 87 LEU X N 1
ATOM 631 C CA . LEU A 1 89 ? -16.489 34.340 40.118 1.00 31.24 87 LEU X CA 1
ATOM 632 C C . LEU A 1 89 ? -17.300 34.440 38.827 1.00 32.88 87 LEU X C 1
ATOM 633 O O . LEU A 1 89 ? -17.032 33.723 37.850 1.00 32.67 87 LEU X O 1
ATOM 638 N N . LYS A 1 90 ? -18.285 35.336 38.815 1.00 34.52 88 LYS X N 1
ATOM 639 C CA . LYS A 1 90 ? -19.185 35.449 37.672 1.00 36.10 88 LYS X CA 1
ATOM 640 C C . LYS A 1 90 ? -18.487 35.512 36.314 1.00 36.02 88 LYS X C 1
ATOM 641 O O . LYS A 1 90 ? -19.033 35.039 35.344 1.00 35.40 88 LYS X O 1
ATOM 647 N N . ASP A 1 91 ? -17.301 36.102 36.221 1.00 36.57 89 ASP X N 1
ATOM 648 C CA . ASP A 1 91 ? -16.641 36.185 34.902 1.00 37.19 89 ASP X CA 1
ATOM 649 C C . ASP A 1 91 ? -15.589 35.112 34.666 1.00 36.73 89 ASP X C 1
ATOM 650 O O . ASP A 1 91 ? -14.856 35.175 33.682 1.00 35.83 89 ASP X O 1
ATOM 655 N N . ALA A 1 92 ? -15.533 34.124 35.557 1.00 36.04 90 ALA X N 1
ATOM 656 C CA . ALA A 1 92 ? -14.550 33.045 35.409 1.00 35.89 90 ALA X CA 1
ATOM 657 C C . ALA A 1 92 ? -14.864 32.242 34.148 1.00 35.67 90 ALA X C 1
ATOM 658 O O . ALA A 1 92 ? -16.029 31.953 33.854 1.00 36.28 90 ALA X O 1
ATOM 660 N N . VAL A 1 93 ? -13.835 31.872 33.395 1.00 35.23 91 VAL X N 1
ATOM 661 C CA . VAL A 1 93 ? -14.081 30.991 32.266 1.00 34.74 91 VAL X CA 1
ATOM 662 C C . VAL A 1 93 ? -14.597 29.628 32.743 1.00 34.78 91 VAL X C 1
ATOM 663 O O . VAL A 1 93 ? -15.539 29.100 32.157 1.00 34.85 91 VAL X O 1
ATOM 667 N N . SER A 1 94 ? -14.007 29.050 33.800 1.00 34.67 92 SER X N 1
ATOM 668 C CA . SER A 1 94 ? -14.522 27.776 34.355 1.00 34.29 92 SER X CA 1
ATOM 669 C C . SER A 1 94 ? -14.542 27.863 35.837 1.00 33.32 92 SER X C 1
ATOM 670 O O . SER A 1 94 ? -13.661 27.329 36.491 1.00 33.57 92 SER X O 1
ATOM 673 N N . PRO A 1 95 ? -15.546 28.525 36.383 1.00 32.54 93 PRO X N 1
ATOM 674 C CA . PRO A 1 95 ? -15.655 28.725 37.818 1.00 32.55 93 PRO X CA 1
ATOM 675 C C . PRO A 1 95 ? -15.960 27.417 38.579 1.00 32.43 93 PRO X C 1
ATOM 676 O O . PRO A 1 95 ? -16.547 26.490 38.004 1.00 32.76 93 PRO X O 1
ATOM 680 N N . GLN A 1 96 ? -15.542 27.339 39.847 1.00 30.80 94 GLN X N 1
ATOM 681 C CA . GLN A 1 96 ? -16.100 26.357 40.775 1.00 29.89 94 GLN X CA 1
ATOM 682 C C . GLN A 1 96 ? -16.205 27.046 42.107 1.00 28.51 94 GLN X C 1
ATOM 683 O O . GLN A 1 96 ? -15.722 28.150 42.278 1.00 27.98 94 GLN X O 1
ATOM 689 N N . ILE A 1 97 ? -16.806 26.351 43.065 1.00 27.43 95 ILE X N 1
ATOM 690 C CA . ILE A 1 97 ? -16.842 26.842 44.428 1.00 25.72 95 ILE X CA 1
ATOM 691 C C . ILE A 1 97 ? -16.379 25.741 45.378 1.00 25.35 95 ILE X C 1
ATOM 692 O O . ILE A 1 97 ? -16.574 24.549 45.129 1.00 25.01 95 ILE X O 1
ATOM 697 N N . HIS A 1 98 ? -15.755 26.141 46.473 1.00 23.92 96 HIS X N 1
ATOM 698 C CA . HIS A 1 98 ? -15.242 25.180 47.406 1.00 23.45 96 HIS X CA 1
ATOM 699 C C . HIS A 1 98 ? -15.937 25.454 48.711 1.00 22.60 96 HIS X C 1
ATOM 700 O O . HIS A 1 98 ? -15.723 26.488 49.299 1.00 22.54 96 HIS X O 1
ATOM 707 N N . ILE A 1 99 ? -16.784 24.534 49.153 1.00 22.02 97 ILE X N 1
ATOM 708 C CA . ILE A 1 99 ? -17.500 24.708 50.409 1.00 21.39 97 ILE X CA 1
ATOM 709 C C . ILE A 1 99 ? -16.993 23.758 51.487 1.00 20.91 97 ILE X C 1
ATOM 710 O O . ILE A 1 99 ? -16.607 22.619 51.192 1.00 21.02 97 ILE X O 1
ATOM 715 N N . PHE A 1 100 ? -17.013 24.162 52.752 1.00 21.40 98 PHE X N 1
ATOM 716 C CA . PHE A 1 100 ? -16.506 23.231 53.780 1.00 21.68 98 PHE X CA 1
ATOM 717 C C . PHE A 1 100 ? -17.320 23.321 55.043 1.00 22.22 98 PHE X C 1
ATOM 718 O O . PHE A 1 100 ? -17.994 24.330 55.292 1.00 23.43 98 PHE X O 1
ATOM 726 N N . LEU A 1 101 ? -17.253 22.261 55.834 1.00 22.34 99 LEU X N 1
ATOM 727 C CA . LEU A 1 101 ? -17.837 22.225 57.147 1.00 23.34 99 LEU X CA 1
ATOM 728 C C . LEU A 1 101 ? -17.170 21.108 57.916 1.00 23.76 99 LEU X C 1
ATOM 729 O O . LEU A 1 101 ? -17.012 19.999 57.381 1.00 23.61 99 LEU X O 1
ATOM 734 N N . ALA A 1 102 ? -16.783 21.395 59.158 1.00 24.20 100 ALA X N 1
ATOM 735 C CA . ALA A 1 102 ? -16.115 20.414 60.006 1.00 25.03 100 ALA X CA 1
ATOM 736 C C . ALA A 1 102 ? -17.032 19.286 60.344 1.00 26.38 100 ALA X C 1
ATOM 737 O O . ALA A 1 102 ? -18.227 19.517 60.597 1.00 27.78 100 ALA X O 1
ATOM 739 N N . THR A 1 103 ? -16.479 18.074 60.409 1.00 26.01 101 THR X N 1
ATOM 740 C CA . THR A 1 103 ? -17.264 16.897 60.762 1.00 27.40 101 THR X CA 1
ATOM 741 C C . THR A 1 103 ? -16.744 16.120 62.001 1.00 27.81 101 THR X C 1
ATOM 742 O O . THR A 1 103 ? -17.201 15.014 62.274 1.00 27.77 101 THR X O 1
ATOM 746 N N . SER A 1 104 ? -15.777 16.663 62.743 1.00 28.72 102 SER X N 1
ATOM 747 C CA . SER A 1 104 ? -15.232 15.923 63.918 1.00 29.95 102 SER X CA 1
ATOM 748 C C . SER A 1 104 ? -16.015 16.255 65.172 1.00 30.43 102 SER X C 1
ATOM 749 O O . SER A 1 104 ? -16.561 17.332 65.277 1.00 30.66 102 SER X O 1
ATOM 752 N N . ASP A 1 105 ? -16.033 15.350 66.146 1.00 32.10 103 ASP X N 1
ATOM 753 C CA . ASP A 1 105 ? -16.777 15.630 67.370 1.00 32.99 103 ASP X CA 1
ATOM 754 C C . ASP A 1 105 ? -16.356 16.904 68.057 1.00 33.36 103 ASP X C 1
ATOM 755 O O . ASP A 1 105 ? -17.204 17.691 68.469 1.00 33.50 103 ASP X O 1
ATOM 760 N N . VAL A 1 106 ? -15.047 17.132 68.180 1.00 34.11 104 VAL X N 1
ATOM 761 C CA . VAL A 1 106 ? -14.561 18.344 68.851 1.00 34.01 104 VAL X CA 1
ATOM 762 C C . VAL A 1 106 ? -15.021 19.634 68.197 1.00 33.80 104 VAL X C 1
ATOM 763 O O . VAL A 1 106 ? -15.478 20.569 68.864 1.00 33.01 104 VAL X O 1
ATOM 767 N N . HIS A 1 107 ? -14.876 19.706 66.883 1.00 33.27 105 HIS X N 1
ATOM 768 C CA . HIS A 1 107 ? -15.326 20.873 66.164 1.00 34.30 105 HIS X CA 1
ATOM 769 C C . HIS A 1 107 ? -16.843 21.075 66.253 1.00 34.27 105 HIS X C 1
ATOM 770 O O . HIS A 1 107 ? -17.330 22.201 66.364 1.00 33.92 105 HIS X O 1
ATOM 785 N N . GLU A 1 109 ? -18.870 20.112 68.572 1.00 37.57 107 GLU X N 1
ATOM 786 C CA . GLU A 1 109 ? -19.232 20.504 69.931 1.00 39.49 107 GLU X CA 1
ATOM 787 C C . GLU A 1 109 ? -18.762 21.893 70.311 1.00 40.07 107 GLU X C 1
ATOM 788 O O . GLU A 1 109 ? -19.554 22.723 70.735 1.00 40.84 107 GLU X O 1
ATOM 794 N N . TYR A 1 110 ? -17.471 22.155 70.148 1.00 41.04 108 TYR X N 1
ATOM 795 C CA . TYR A 1 110 ? -16.893 23.416 70.614 1.00 41.92 108 TYR X CA 1
ATOM 796 C C . TYR A 1 110 ? -16.922 24.562 69.594 1.00 41.67 108 TYR X C 1
ATOM 797 O O . TYR A 1 110 ? -17.031 25.724 69.975 1.00 41.74 108 TYR X O 1
ATOM 806 N N . LYS A 1 111 ? -16.832 24.262 68.312 1.00 40.92 109 LYS X N 1
ATOM 807 C CA . LYS A 1 111 ? -16.793 25.285 67.290 1.00 40.53 109 LYS X CA 1
ATOM 808 C C . LYS A 1 111 ? -18.132 25.602 66.675 1.00 39.73 109 LYS X C 1
ATOM 809 O O . LYS A 1 111 ? -18.611 26.688 66.754 1.00 39.59 109 LYS X O 1
ATOM 815 N N . LEU A 1 112 ? -18.726 24.632 66.024 1.00 38.97 110 LEU X N 1
ATOM 816 C CA . LEU A 1 112 ? -20.005 24.842 65.358 1.00 38.42 110 LEU X CA 1
ATOM 817 C C . LEU A 1 112 ? -21.161 24.876 66.349 1.00 37.89 110 LEU X C 1
ATOM 818 O O . LEU A 1 112 ? -22.180 25.515 66.098 1.00 37.83 110 LEU X O 1
ATOM 823 N N . LYS A 1 113 ? -21.005 24.168 67.456 1.00 37.53 111 LYS X N 1
ATOM 824 C CA . LYS A 1 113 ? -22.114 23.975 68.389 1.00 37.98 111 LYS X CA 1
ATOM 825 C C . LYS A 1 113 ? -23.335 23.400 67.657 1.00 36.85 111 LYS X C 1
ATOM 826 O O . LYS A 1 113 ? -24.413 23.989 67.639 1.00 36.76 111 LYS X O 1
ATOM 840 N N . SER A 1 115 ? -25.158 19.445 66.236 1.00 31.56 113 SER X N 1
ATOM 841 C CA . SER A 1 115 ? -25.185 17.996 66.324 1.00 30.47 113 SER X CA 1
ATOM 842 C C . SER A 1 115 ? -24.919 17.409 64.963 1.00 29.32 113 SER X C 1
ATOM 843 O O . SER A 1 115 ? -24.940 18.112 63.951 1.00 29.34 113 SER X O 1
ATOM 846 N N . ARG A 1 116 ? -24.706 16.103 64.927 1.00 29.01 114 ARG X N 1
ATOM 847 C CA . ARG A 1 116 ? -24.503 15.388 63.669 1.00 28.22 114 ARG X CA 1
ATOM 848 C C . ARG A 1 116 ? -25.657 15.627 62.695 1.00 27.31 114 ARG X C 1
ATOM 849 O O . ARG A 1 116 ? -25.459 15.851 61.496 1.00 27.34 114 ARG X O 1
ATOM 857 N N . ALA A 1 117 ? -26.874 15.595 63.214 1.00 27.74 115 ALA X N 1
ATOM 858 C CA . ALA A 1 117 ? -28.046 15.705 62.345 1.00 27.55 115 ALA X CA 1
ATOM 859 C C . ALA A 1 117 ? -28.053 17.082 61.726 1.00 27.27 115 ALA X C 1
ATOM 860 O O . ALA A 1 117 ? -28.325 17.238 60.531 1.00 26.94 115 ALA X O 1
ATOM 862 N N . GLU A 1 118 ? -27.759 18.083 62.555 1.00 27.45 116 GLU X N 1
ATOM 863 C CA . GLU A 1 118 ? -27.655 19.478 62.101 1.00 27.34 116 GLU X CA 1
ATOM 864 C C . GLU A 1 118 ? -26.554 19.684 61.076 1.00 26.51 116 GLU X C 1
ATOM 865 O O . GLU A 1 118 ? -26.766 20.361 60.064 1.00 26.98 116 GLU X O 1
ATOM 871 N N . VAL A 1 119 ? -25.362 19.145 61.352 1.00 25.59 117 VAL X N 1
ATOM 872 C CA . VAL A 1 119 ? -24.302 19.151 60.350 1.00 24.23 117 VAL X CA 1
ATOM 873 C C . VAL A 1 119 ? -24.743 18.553 58.989 1.00 24.76 117 VAL X C 1
ATOM 874 O O . VAL A 1 119 ? -24.569 19.183 57.948 1.00 24.24 117 VAL X O 1
ATOM 878 N N . LEU A 1 120 ? -25.294 17.337 58.974 1.00 25.19 118 LEU X N 1
ATOM 879 C CA . LEU A 1 120 ? -25.729 16.760 57.705 1.00 25.55 118 LEU X CA 1
ATOM 880 C C . LEU A 1 120 ? -26.781 17.644 57.028 1.00 26.31 118 LEU X C 1
ATOM 881 O O . LEU A 1 120 ? -26.828 17.777 55.800 1.00 26.29 118 LEU X O 1
ATOM 886 N N . ALA A 1 121 ? -27.656 18.233 57.833 1.00 26.71 119 ALA X N 1
ATOM 887 C CA . ALA A 1 121 ? -28.710 19.074 57.263 1.00 26.41 119 ALA X CA 1
ATOM 888 C C . ALA A 1 121 ? -28.120 20.359 56.695 1.00 26.15 119 ALA X C 1
ATOM 889 O O . ALA A 1 121 ? -28.573 20.847 55.647 1.00 26.03 119 ALA X O 1
ATOM 891 N N . SER A 1 122 ? -27.097 20.911 57.350 1.00 25.03 120 SER X N 1
ATOM 892 C CA . SER A 1 122 ? -26.449 22.095 56.786 1.00 24.53 120 SER X CA 1
ATOM 893 C C . SER A 1 122 ? -25.746 21.761 55.478 1.00 24.86 120 SER X C 1
ATOM 894 O O . SER A 1 122 ? -25.774 22.535 54.541 1.00 25.50 120 SER X O 1
ATOM 897 N N . ILE A 1 123 ? -25.095 20.604 55.426 1.00 24.73 121 ILE X N 1
ATOM 898 C CA . ILE A 1 123 ? -24.373 20.214 54.265 1.00 25.05 121 ILE X CA 1
ATOM 899 C C . ILE A 1 123 ? -25.332 20.035 53.093 1.00 25.72 121 ILE X C 1
ATOM 900 O O . ILE A 1 123 ? -25.113 20.563 52.010 1.00 25.73 121 ILE X O 1
ATOM 905 N N . LYS A 1 124 ? -26.386 19.256 53.302 1.00 26.50 122 LYS X N 1
ATOM 906 C CA . LYS A 1 124 ? -27.389 19.086 52.254 1.00 27.06 122 LYS X CA 1
ATOM 907 C C . LYS A 1 124 ? -27.934 20.437 51.710 1.00 27.18 122 LYS X C 1
ATOM 908 O O . LYS A 1 124 ? -28.018 20.658 50.494 1.00 27.23 122 LYS X O 1
ATOM 914 N N . HIS A 1 125 ? -28.291 21.332 52.613 1.00 26.85 123 HIS X N 1
ATOM 915 C CA . HIS A 1 125 ? -28.881 22.609 52.205 1.00 27.95 123 HIS X CA 1
ATOM 916 C C . HIS A 1 125 ? -27.907 23.459 51.427 1.00 27.60 123 HIS X C 1
ATOM 917 O O . HIS A 1 125 ? -28.206 23.959 50.328 1.00 27.28 123 HIS X O 1
ATOM 924 N N . HIS A 1 126 ? -26.702 23.614 51.973 1.00 26.85 124 HIS X N 1
ATOM 925 C CA . HIS A 1 126 ? -25.778 24.541 51.354 1.00 26.18 124 HIS X CA 1
ATOM 926 C C . HIS A 1 126 ? -25.103 23.997 50.115 1.00 26.12 124 HIS X C 1
ATOM 927 O O . HIS A 1 126 ? -24.851 24.748 49.181 1.00 26.36 124 HIS X O 1
ATOM 934 N N . ILE A 1 127 ? -24.826 22.701 50.072 1.00 26.33 125 ILE X N 1
ATOM 935 C CA . ILE A 1 127 ? -24.364 22.123 48.823 1.00 26.24 125 ILE X CA 1
ATOM 936 C C . ILE A 1 127 ? -25.431 22.254 47.726 1.00 26.99 125 ILE X C 1
ATOM 937 O O . ILE A 1 127 ? -25.107 22.631 46.599 1.00 26.66 125 ILE X O 1
ATOM 942 N N . SER A 1 128 ? -26.693 21.920 48.027 1.00 27.50 126 SER X N 1
ATOM 943 C CA . SER A 1 128 ? -27.797 22.103 47.023 1.00 28.98 126 SER X CA 1
ATOM 944 C C . SER A 1 128 ? -27.938 23.556 46.598 1.00 28.43 126 SER X C 1
ATOM 945 O O . SER A 1 128 ? -28.049 23.856 45.421 1.00 29.26 126 SER X O 1
ATOM 948 N N . TYR A 1 129 ? -27.950 24.441 47.577 1.00 28.29 127 TYR X N 1
ATOM 949 C CA . TYR A 1 129 ? -27.939 25.883 47.334 1.00 29.77 127 TYR X CA 1
ATOM 950 C C . TYR A 1 129 ? -26.860 26.288 46.363 1.00 29.71 127 TYR X C 1
ATOM 951 O O . TYR A 1 129 ? -27.136 27.027 45.418 1.00 29.41 127 TYR X O 1
ATOM 960 N N . ALA A 1 130 ? -25.626 25.828 46.601 1.00 29.65 128 ALA X N 1
ATOM 961 C CA . ALA A 1 130 ? -24.494 26.190 45.728 1.00 30.07 128 ALA X CA 1
ATOM 962 C C . ALA A 1 130 ? -24.655 25.559 44.350 1.00 30.53 128 ALA X C 1
ATOM 963 O O . ALA A 1 130 ? -24.273 26.151 43.320 1.00 30.52 128 ALA X O 1
ATOM 965 N N . ARG A 1 131 ? -25.185 24.343 44.337 1.00 30.44 129 ARG X N 1
ATOM 966 C CA . ARG A 1 131 ? -25.288 23.597 43.110 1.00 32.44 129 ARG X CA 1
ATOM 967 C C . ARG A 1 131 ? -26.236 24.300 42.122 1.00 33.87 129 ARG X C 1
ATOM 968 O O . ARG A 1 131 ? -26.123 24.150 40.910 1.00 34.91 129 ARG X O 1
ATOM 976 N N . GLN A 1 132 ? -27.164 25.083 42.635 1.00 35.47 130 GLN X N 1
ATOM 977 C CA . GLN A 1 132 ? -28.016 25.872 41.755 1.00 37.51 130 GLN X CA 1
ATOM 978 C C . GLN A 1 132 ? -27.243 26.961 41.027 1.00 37.22 130 GLN X C 1
ATOM 979 O O . GLN A 1 132 ? -27.701 27.464 40.015 1.00 37.59 130 GLN X O 1
ATOM 985 N N . LYS A 1 133 ? -26.071 27.326 41.543 1.00 36.17 131 LYS X N 1
ATOM 986 C CA . LYS A 1 133 ? -25.321 28.452 41.016 1.00 34.77 131 LYS X CA 1
ATOM 987 C C . LYS A 1 133 ? -24.047 28.020 40.341 1.00 34.37 131 LYS X C 1
ATOM 988 O O . LYS A 1 133 ? -23.539 28.736 39.488 1.00 34.04 131 LYS X O 1
ATOM 994 N N . PHE A 1 134 ? -23.514 26.864 40.741 1.00 32.90 132 PHE X N 1
ATOM 995 C CA . PHE A 1 134 ? -22.257 26.371 40.182 1.00 31.88 132 PHE X CA 1
ATOM 996 C C . PHE A 1 134 ? -22.486 24.963 39.675 1.00 31.62 132 PHE X C 1
ATOM 997 O O . PHE A 1 134 ? -23.057 24.144 40.379 1.00 31.57 132 PHE X O 1
ATOM 1005 N N . ASP A 1 135 ? -22.030 24.655 38.472 1.00 31.25 133 ASP X N 1
ATOM 1006 C CA . ASP A 1 135 ? -22.080 23.255 38.063 1.00 31.77 133 ASP X CA 1
ATOM 1007 C C . ASP A 1 135 ? -21.146 22.383 38.907 1.00 30.17 133 ASP X C 1
ATOM 1008 O O . ASP A 1 135 ? -21.479 21.254 39.228 1.00 30.03 133 ASP X O 1
ATOM 1013 N N . VAL A 1 136 ? -19.971 22.913 39.244 1.00 28.30 134 VAL X N 1
ATOM 1014 C CA . VAL A 1 136 ? -18.971 22.169 39.978 1.00 26.96 134 VAL X CA 1
ATOM 1015 C C . VAL A 1 136 ? -18.855 22.669 41.414 1.00 26.49 134 VAL X C 1
ATOM 1016 O O . VAL A 1 136 ? -18.461 23.806 41.638 1.00 26.94 134 VAL X O 1
ATOM 1020 N N . VAL A 1 137 ? -19.253 21.819 42.357 1.00 25.10 135 VAL X N 1
ATOM 1021 C CA . VAL A 1 137 ? -19.203 22.122 43.782 1.00 24.72 135 VAL X CA 1
ATOM 1022 C C . VAL A 1 137 ? -18.236 21.117 44.380 1.00 24.38 135 VAL X C 1
ATOM 1023 O O . VAL A 1 137 ? -18.441 19.906 44.267 1.00 24.55 135 VAL X O 1
ATOM 1027 N N . GLN A 1 138 ? -17.135 21.613 44.925 1.00 23.42 136 GLN X N 1
ATOM 1028 C CA . GLN A 1 138 ? -16.259 20.806 45.745 1.00 23.14 136 GLN X CA 1
ATOM 1029 C C . GLN A 1 138 ? -16.705 20.877 47.205 1.00 22.20 136 GLN X C 1
ATOM 1030 O O . GLN A 1 138 ? -17.064 21.931 47.691 1.00 23.54 136 GLN X O 1
ATOM 1036 N N . PHE A 1 139 ? -16.704 19.763 47.923 1.00 21.80 137 PHE X N 1
ATOM 1037 C CA . PHE A 1 139 ? -16.978 19.840 49.374 1.00 20.17 137 PHE X CA 1
ATOM 1038 C C . PHE A 1 139 ? -15.842 19.249 50.222 1.00 20.72 137 PHE X C 1
ATOM 1039 O O . PHE A 1 139 ? -15.350 18.167 49.915 1.00 20.03 137 PHE X O 1
ATOM 1047 N N . SER A 1 140 ? -15.433 19.949 51.286 1.00 20.78 138 SER X N 1
ATOM 1048 C CA . SER A 1 140 ? -14.405 19.427 52.202 1.00 21.79 138 SER X CA 1
ATOM 1049 C C . SER A 1 140 ? -14.983 19.226 53.595 1.00 21.40 138 SER X C 1
ATOM 1050 O O . SER A 1 140 ? -15.425 20.185 54.215 1.00 22.37 138 SER X O 1
ATOM 1053 N N . PRO A 1 141 ? -14.977 17.981 54.097 1.00 20.76 139 PRO X N 1
ATOM 1054 C CA . PRO A 1 141 ? -15.256 17.786 55.518 1.00 20.27 139 PRO X CA 1
ATOM 1055 C C . PRO A 1 141 ? -14.027 18.154 56.368 1.00 21.25 139 PRO X C 1
ATOM 1056 O O . PRO A 1 141 ? -13.092 17.356 56.511 1.00 20.76 139 PRO X O 1
ATOM 1060 N N . GLU A 1 142 ? -14.049 19.357 56.921 1.00 22.19 140 GLU X N 1
ATOM 1061 C CA . GLU A 1 142 ? -12.931 19.896 57.666 1.00 23.31 140 GLU X CA 1
ATOM 1062 C C . GLU A 1 142 ? -12.639 18.989 58.873 1.00 23.90 140 GLU X C 1
ATOM 1063 O O . GLU A 1 142 ? -13.578 18.519 59.545 1.00 22.69 140 GLU X O 1
ATOM 1069 N N . ASP A 1 143 ? -11.348 18.678 59.087 1.00 23.78 141 ASP X N 1
ATOM 1070 C CA . ASP A 1 143 ? -10.942 17.852 60.215 1.00 24.26 141 ASP X CA 1
ATOM 1071 C C . ASP A 1 143 ? -11.404 16.418 59.980 1.00 24.01 141 ASP X C 1
ATOM 1072 O O . ASP A 1 143 ? -11.693 15.682 60.909 1.00 23.08 141 ASP X O 1
ATOM 1077 N N . ALA A 1 144 ? -11.465 16.015 58.723 1.00 22.97 142 ALA X N 1
ATOM 1078 C CA . ALA A 1 144 ? -11.877 14.679 58.380 1.00 23.33 142 ALA X CA 1
ATOM 1079 C C . ALA A 1 144 ? -11.107 13.570 59.106 1.00 24.35 142 ALA X C 1
ATOM 1080 O O . ALA A 1 144 ? -11.706 12.560 59.568 1.00 25.26 142 ALA X O 1
ATOM 1082 N N . THR A 1 145 ? -9.783 13.746 59.223 1.00 24.18 143 THR X N 1
ATOM 1083 C CA . THR A 1 145 ? -8.914 12.693 59.719 1.00 24.27 143 THR X CA 1
ATOM 1084 C C . THR A 1 145 ? -9.080 12.502 61.213 1.00 25.33 143 THR X C 1
ATOM 1085 O O . THR A 1 145 ? -8.625 11.495 61.750 1.00 25.67 143 THR X O 1
ATOM 1089 N N . ARG A 1 146 ? -9.701 13.455 61.892 1.00 25.23 144 ARG X N 1
ATOM 1090 C CA . ARG A 1 146 ? -10.056 13.203 63.300 1.00 27.20 144 ARG X CA 1
ATOM 1091 C C . ARG A 1 146 ? -11.558 13.007 63.475 1.00 27.16 144 ARG X C 1
ATOM 1092 O O . ARG A 1 146 ? -12.073 13.092 64.587 1.00 26.35 144 ARG X O 1
ATOM 1100 N N . SER A 1 147 ? -12.267 12.753 62.375 1.00 27.24 145 SER X N 1
ATOM 1101 C CA . SER A 1 147 ? -13.709 12.542 62.490 1.00 27.11 145 SER X CA 1
ATOM 1102 C C . SER A 1 147 ? -14.046 11.076 62.765 1.00 27.29 145 SER X C 1
ATOM 1103 O O . SER A 1 147 ? -13.309 10.167 62.386 1.00 27.76 145 SER X O 1
ATOM 1106 N N . ASP A 1 148 ? -15.161 10.843 63.443 1.00 28.27 146 ASP X N 1
ATOM 1107 C CA . ASP A 1 148 ? -15.655 9.494 63.564 1.00 28.11 146 ASP X CA 1
ATOM 1108 C C . ASP A 1 148 ? -15.787 9.009 62.133 1.00 27.78 146 ASP X C 1
ATOM 1109 O O . ASP A 1 148 ? -16.327 9.730 61.290 1.00 27.24 146 ASP X O 1
ATOM 1114 N N . ARG A 1 149 ? -15.295 7.810 61.837 1.00 26.95 147 ARG X N 1
ATOM 1115 C CA . ARG A 1 149 ? -15.240 7.375 60.454 1.00 26.73 147 ARG X CA 1
ATOM 1116 C C . ARG A 1 149 ? -16.630 7.159 59.785 1.00 26.97 147 ARG X C 1
ATOM 1117 O O . ARG A 1 149 ? -16.835 7.455 58.592 1.00 26.70 147 ARG X O 1
ATOM 1125 N N . ALA A 1 150 ? -17.567 6.591 60.535 1.00 27.29 148 ALA X N 1
ATOM 1126 C CA . ALA A 1 150 ? -18.922 6.336 60.037 1.00 25.85 148 ALA X CA 1
ATOM 1127 C C . ALA A 1 150 ? -19.547 7.682 59.712 1.00 25.53 148 ALA X C 1
ATOM 1128 O O . ALA A 1 150 ? -20.087 7.928 58.629 1.00 26.05 148 ALA X O 1
ATOM 1130 N N . PHE A 1 151 ? -19.458 8.591 60.651 1.00 24.13 149 PHE X N 1
ATOM 1131 C CA . PHE A 1 151 ? -20.001 9.902 60.378 1.00 24.27 149 PHE X CA 1
ATOM 1132 C C . PHE A 1 151 ? -19.344 10.659 59.209 1.00 23.45 149 PHE X C 1
ATOM 1133 O O . PHE A 1 151 ? -20.004 11.463 58.562 1.00 22.91 149 PHE X O 1
ATOM 1141 N N . LEU A 1 152 ? -18.048 10.450 58.999 1.00 22.99 150 LEU X N 1
ATOM 1142 C CA . LEU A 1 152 ? -17.320 11.137 57.943 1.00 23.16 150 LEU X CA 1
ATOM 1143 C C . LEU A 1 152 ? -17.950 10.646 56.646 1.00 22.68 150 LEU X C 1
ATOM 1144 O O . LEU A 1 152 ? -18.210 11.411 55.695 1.00 22.80 150 LEU X O 1
ATOM 1149 N N . ILE A 1 153 ? -18.191 9.348 56.621 1.00 22.67 151 ILE X N 1
ATOM 1150 C CA . ILE A 1 153 ? -18.854 8.719 55.469 1.00 23.20 151 ILE X CA 1
ATOM 1151 C C . ILE A 1 153 ? -20.252 9.311 55.251 1.00 22.31 151 ILE X C 1
ATOM 1152 O O . ILE A 1 153 ? -20.614 9.587 54.115 1.00 21.20 151 ILE X O 1
ATOM 1157 N N . GLU A 1 154 ? -21.002 9.550 56.329 1.00 21.83 152 GLU X N 1
ATOM 1158 C CA . GLU A 1 154 ? -22.335 10.199 56.234 1.00 23.31 152 GLU X CA 1
ATOM 1159 C C . GLU A 1 154 ? -22.281 11.599 55.600 1.00 23.57 152 GLU X C 1
ATOM 1160 O O . GLU A 1 154 ? -23.018 11.910 54.617 1.00 24.82 152 GLU X O 1
ATOM 1166 N N . ALA A 1 155 ? -21.381 12.439 56.138 1.00 23.00 153 ALA X N 1
ATOM 1167 C CA . ALA A 1 155 ? -21.181 13.812 55.660 1.00 22.06 153 ALA X CA 1
ATOM 1168 C C . ALA A 1 155 ? -20.780 13.817 54.179 1.00 22.27 153 ALA X C 1
ATOM 1169 O O . ALA A 1 155 ? -21.279 14.613 53.427 1.00 22.01 153 ALA X O 1
ATOM 1171 N N . VAL A 1 156 ? -19.896 12.907 53.767 1.00 22.56 154 VAL X N 1
ATOM 1172 C CA . VAL A 1 156 ? -19.461 12.831 52.380 1.00 22.22 154 VAL X CA 1
ATOM 1173 C C . VAL A 1 156 ? -20.595 12.340 51.472 1.00 23.37 154 VAL X C 1
ATOM 1174 O O . VAL A 1 156 ? -20.752 12.835 50.350 1.00 24.33 154 VAL X O 1
ATOM 1178 N N . GLN A 1 157 ? -21.348 11.329 51.913 1.00 23.22 155 GLN X N 1
ATOM 1179 C CA . GLN A 1 157 ? -22.516 10.852 51.146 1.00 23.56 155 GLN X CA 1
ATOM 1180 C C . GLN A 1 157 ? -23.559 11.955 50.958 1.00 23.86 155 GLN X C 1
ATOM 1181 O O . GLN A 1 157 ? -24.081 12.163 49.847 1.00 24.10 155 GLN X O 1
ATOM 1187 N N . THR A 1 158 ? -23.855 12.656 52.044 1.00 23.45 156 THR X N 1
ATOM 1188 C CA . THR A 1 158 ? -24.706 13.831 52.010 1.00 24.73 156 THR X CA 1
ATOM 1189 C C . THR A 1 158 ? -24.276 14.883 50.969 1.00 24.77 156 THR X C 1
ATOM 1190 O O . THR A 1 158 ? -25.118 15.375 50.185 1.00 25.26 156 THR X O 1
ATOM 1194 N N . ALA A 1 159 ? -22.991 15.245 50.946 1.00 23.84 157 ALA X N 1
ATOM 1195 C CA . ALA A 1 159 ? -22.538 16.224 49.947 1.00 23.71 157 ALA X CA 1
ATOM 1196 C C . ALA A 1 159 ? -22.706 15.703 48.542 1.00 24.17 157 ALA X C 1
ATOM 1197 O O . ALA A 1 159 ? -23.069 16.464 47.639 1.00 24.52 157 ALA X O 1
ATOM 1199 N N . ILE A 1 160 ? -22.388 14.427 48.322 1.00 24.47 158 ILE X N 1
ATOM 1200 C CA . ILE A 1 160 ? -22.574 13.846 46.998 1.00 24.99 158 ILE X CA 1
ATOM 1201 C C . ILE A 1 160 ? -24.047 13.867 46.549 1.00 25.98 158 ILE X C 1
ATOM 1202 O O . ILE A 1 160 ? -24.376 14.270 45.411 1.00 26.40 158 ILE X O 1
ATOM 1207 N N . ASP A 1 161 ? -24.925 13.414 47.436 1.00 26.58 159 ASP X N 1
ATOM 1208 C CA . ASP A 1 161 ? -26.350 13.318 47.139 1.00 27.43 159 ASP X CA 1
ATOM 1209 C C . ASP A 1 161 ? -26.818 14.680 46.727 1.00 28.37 159 ASP X C 1
ATOM 1210 O O . ASP A 1 161 ? -27.666 14.790 45.849 1.00 28.37 159 ASP X O 1
ATOM 1215 N N . ALA A 1 162 ? -26.267 15.710 47.375 1.00 28.16 160 ALA X N 1
ATOM 1216 C CA . ALA A 1 162 ? -26.734 17.094 47.190 1.00 28.23 160 ALA X CA 1
ATOM 1217 C C . ALA A 1 162 ? -26.121 17.801 45.983 1.00 28.12 160 ALA X C 1
ATOM 1218 O O . ALA A 1 162 ? -26.428 18.956 45.713 1.00 29.18 160 ALA X O 1
ATOM 1220 N N . GLY A 1 163 ? -25.259 17.123 45.242 1.00 28.17 161 GLY X N 1
ATOM 1221 C CA . GLY A 1 163 ? -24.693 17.744 44.053 1.00 26.96 161 GLY X CA 1
ATOM 1222 C C . GLY A 1 163 ? -23.193 18.021 44.027 1.00 26.09 161 GLY X C 1
ATOM 1223 O O . GLY A 1 163 ? -22.663 18.482 43.005 1.00 25.31 161 GLY X O 1
ATOM 1224 N N . ALA A 1 164 ? -22.493 17.746 45.130 1.00 25.17 162 ALA X N 1
ATOM 1225 C CA . ALA A 1 164 ? -21.026 17.903 45.118 1.00 24.00 162 ALA X CA 1
ATOM 1226 C C . ALA A 1 164 ? -20.413 16.840 44.208 1.00 23.54 162 ALA X C 1
ATOM 1227 O O . ALA A 1 164 ? -20.656 15.655 44.391 1.00 23.29 162 ALA X O 1
ATOM 1229 N N . THR A 1 165 ? -19.650 17.255 43.201 1.00 23.07 163 THR X N 1
ATOM 1230 C CA . THR A 1 165 ? -18.968 16.307 42.332 1.00 22.49 163 THR X CA 1
ATOM 1231 C C . THR A 1 165 ? -17.462 16.193 42.602 1.00 23.11 163 THR X C 1
ATOM 1232 O O . THR A 1 165 ? -16.799 15.430 41.916 1.00 24.08 163 THR X O 1
ATOM 1236 N N . VAL A 1 166 ? -16.929 16.933 43.588 1.00 22.00 164 VAL X N 1
ATOM 1237 C CA . VAL A 1 166 ? -15.529 16.801 44.033 1.00 21.25 164 VAL X CA 1
ATOM 1238 C C . VAL A 1 166 ? -15.589 16.752 45.583 1.00 21.07 164 VAL X C 1
ATOM 1239 O O . VAL A 1 166 ? -16.290 17.532 46.186 1.00 20.99 164 VAL X O 1
ATOM 1243 N N . ILE A 1 167 ? -14.952 15.772 46.195 1.00 20.66 165 ILE X N 1
ATOM 1244 C CA . ILE A 1 167 ? -14.918 15.668 47.658 1.00 20.57 165 ILE X CA 1
ATOM 1245 C C . ILE A 1 167 ? -13.468 15.755 47.999 1.00 20.94 165 ILE X C 1
ATOM 1246 O O . ILE A 1 167 ? -12.673 14.966 47.509 1.00 21.88 165 ILE X O 1
ATOM 1251 N N . ASN A 1 168 ? -13.113 16.706 48.850 1.00 21.71 166 ASN X N 1
ATOM 1252 C CA . ASN A 1 168 ? -11.746 16.885 49.259 1.00 21.34 166 ASN X CA 1
ATOM 1253 C C . ASN A 1 168 ? -11.557 16.509 50.720 1.00 21.50 166 ASN X C 1
ATOM 1254 O O . ASN A 1 168 ? -12.221 17.054 51.626 1.00 20.74 166 ASN X O 1
ATOM 1259 N N . ILE A 1 169 ? -10.642 15.582 50.963 1.00 21.00 167 ILE X N 1
ATOM 1260 C CA . ILE A 1 169 ? -10.421 15.103 52.323 1.00 20.89 167 ILE X CA 1
ATOM 1261 C C . ILE A 1 169 ? -9.164 15.781 52.879 1.00 21.92 167 ILE X C 1
ATOM 1262 O O . ILE A 1 169 ? -8.048 15.466 52.437 1.00 22.10 167 ILE X O 1
ATOM 1267 N N . PRO A 1 170 ? -9.327 16.683 53.864 1.00 22.00 168 PRO X N 1
ATOM 1268 C CA . PRO A 1 170 ? -8.146 17.336 54.437 1.00 21.64 168 PRO X CA 1
ATOM 1269 C C . PRO A 1 170 ? -7.647 16.645 55.700 1.00 22.42 168 PRO X C 1
ATOM 1270 O O . PRO A 1 170 ? -8.458 16.163 56.507 1.00 21.62 168 PRO X O 1
ATOM 1274 N N . ASP A 1 171 ? -6.321 16.608 55.872 1.00 22.46 169 ASP X N 1
ATOM 1275 C CA . ASP A 1 171 ? -5.714 16.194 57.150 1.00 23.79 169 ASP X CA 1
ATOM 1276 C C . ASP A 1 171 ? -5.428 17.524 57.867 1.00 23.56 169 ASP X C 1
ATOM 1277 O O . ASP A 1 171 ? -4.304 18.017 57.890 1.00 23.31 169 ASP X O 1
ATOM 1282 N N . THR A 1 172 ? -6.488 18.126 58.363 1.00 23.77 170 THR X N 1
ATOM 1283 C CA . THR A 1 172 ? -6.473 19.498 58.814 1.00 24.85 170 THR X CA 1
ATOM 1284 C C . THR A 1 172 ? -5.415 19.592 59.910 1.00 26.50 170 THR X C 1
ATOM 1285 O O . THR A 1 172 ? -4.608 20.535 59.955 1.00 25.60 170 THR X O 1
ATOM 1289 N N . VAL A 1 173 ? -5.400 18.600 60.791 1.00 27.20 171 VAL X N 1
ATOM 1290 C CA . VAL A 1 173 ? -4.444 18.657 61.915 1.00 29.40 171 VAL X CA 1
ATOM 1291 C C . VAL A 1 173 ? -2.990 18.314 61.507 1.00 29.22 171 VAL X C 1
ATOM 1292 O O . VAL A 1 173 ? -2.049 18.764 62.141 1.00 29.09 171 VAL X O 1
ATOM 1296 N N . GLY A 1 174 ? -2.800 17.511 60.458 1.00 29.01 172 GLY X N 1
ATOM 1297 C CA . GLY A 1 174 ? -1.460 17.235 59.941 1.00 27.67 172 GLY X CA 1
ATOM 1298 C C . GLY A 1 174 ? -0.729 16.035 60.512 1.00 28.02 172 GLY X C 1
ATOM 1299 O O . GLY A 1 174 ? 0.467 15.831 60.249 1.00 28.34 172 GLY X O 1
ATOM 1300 N N . TYR A 1 175 ? -1.424 15.237 61.309 1.00 27.47 173 TYR X N 1
ATOM 1301 C CA . TYR A 1 175 ? -0.780 14.124 61.967 1.00 27.36 173 TYR X CA 1
ATOM 1302 C C . TYR A 1 175 ? -1.111 12.741 61.435 1.00 26.87 173 TYR X C 1
ATOM 1303 O O . TYR A 1 175 ? -0.870 11.753 62.119 1.00 26.96 173 TYR X O 1
ATOM 1312 N N . THR A 1 176 ? -1.677 12.645 60.243 1.00 26.03 174 THR X N 1
ATOM 1313 C CA . THR A 1 176 ? -1.962 11.333 59.743 1.00 25.41 174 THR X CA 1
ATOM 1314 C C . THR A 1 176 ? -0.716 10.763 59.048 1.00 25.50 174 THR X C 1
ATOM 1315 O O . THR A 1 176 ? 0.284 11.471 58.865 1.00 25.99 174 THR X O 1
ATOM 1319 N N . ASN A 1 177 ? -0.788 9.490 58.655 1.00 25.55 175 ASN X N 1
ATOM 1320 C CA . ASN A 1 177 ? 0.279 8.845 57.871 1.00 25.55 175 ASN X CA 1
ATOM 1321 C C . ASN A 1 177 ? -0.311 8.047 56.717 1.00 25.35 175 ASN X C 1
ATOM 1322 O O . ASN A 1 177 ? -1.525 7.862 56.643 1.00 26.05 175 ASN X O 1
ATOM 1327 N N . PRO A 1 178 ? 0.544 7.549 55.819 1.00 25.65 176 PRO X N 1
ATOM 1328 C CA . PRO A 1 178 ? 0.054 6.880 54.630 1.00 25.77 176 PRO X CA 1
ATOM 1329 C C . PRO A 1 178 ? -0.830 5.674 54.930 1.00 26.40 176 PRO X C 1
ATOM 1330 O O . PRO A 1 178 ? -1.736 5.382 54.153 1.00 24.91 176 PRO X O 1
ATOM 1334 N N . THR A 1 179 ? -0.557 4.963 56.023 1.00 26.64 177 THR X N 1
ATOM 1335 C CA . THR A 1 179 ? -1.345 3.765 56.346 1.00 28.02 177 THR X CA 1
ATOM 1336 C C . THR A 1 179 ? -2.767 4.171 56.717 1.00 28.59 177 THR X C 1
ATOM 1337 O O . THR A 1 179 ? -3.748 3.611 56.239 1.00 28.50 177 THR X O 1
ATOM 1341 N N . GLU A 1 180 ? -2.842 5.150 57.603 1.00 29.30 178 GLU X N 1
ATOM 1342 C CA . GLU A 1 180 ? -4.065 5.618 58.176 1.00 29.83 178 GLU X CA 1
ATOM 1343 C C . GLU A 1 180 ? -4.904 6.351 57.136 1.00 29.45 178 GLU X C 1
ATOM 1344 O O . GLU A 1 180 ? -6.115 6.185 57.080 1.00 30.08 178 GLU X O 1
ATOM 1350 N N . PHE A 1 181 ? -4.257 7.174 56.318 1.00 28.31 179 PHE X N 1
ATOM 1351 C CA . PHE A 1 181 ? -4.940 7.913 55.257 1.00 27.24 179 PHE X CA 1
ATOM 1352 C C . PHE A 1 181 ? -5.394 6.994 54.123 1.00 27.41 179 PHE X C 1
ATOM 1353 O O . PHE A 1 181 ? -6.508 7.138 53.604 1.00 27.52 179 PHE X O 1
ATOM 1361 N N . GLY A 1 182 ? -4.552 6.052 53.710 1.00 26.26 180 GLY X N 1
ATOM 1362 C CA . GLY A 1 182 ? -4.958 5.156 52.644 1.00 25.62 180 GLY X CA 1
ATOM 1363 C C . GLY A 1 182 ? -6.198 4.378 53.063 1.00 26.46 180 GLY X C 1
ATOM 1364 O O . GLY A 1 182 ? -7.133 4.179 52.279 1.00 25.74 180 GLY X O 1
ATOM 1365 N N . GLN A 1 183 ? -6.204 3.929 54.307 1.00 25.81 181 GLN X N 1
ATOM 1366 C CA . GLN A 1 183 ? -7.350 3.242 54.842 1.00 26.84 181 GLN X CA 1
ATOM 1367 C C . GLN A 1 183 ? -8.608 4.119 54.800 1.00 26.58 181 GLN X C 1
ATOM 1368 O O . GLN A 1 183 ? -9.717 3.631 54.533 1.00 26.92 181 GLN X O 1
ATOM 1374 N N . LEU A 1 184 ? -8.448 5.415 55.088 1.00 25.57 182 LEU X N 1
ATOM 1375 C CA . LEU A 1 184 ? -9.588 6.320 55.067 1.00 24.33 182 LEU X CA 1
ATOM 1376 C C . LEU A 1 184 ? -10.200 6.263 53.659 1.00 24.74 182 LEU X C 1
ATOM 1377 O O . LEU A 1 184 ? -11.408 6.114 53.493 1.00 24.00 182 LEU X O 1
ATOM 1382 N N . PHE A 1 185 ? -9.358 6.358 52.644 1.00 23.63 183 PHE X N 1
ATOM 1383 C CA . PHE A 1 185 ? -9.854 6.271 51.270 1.00 25.33 183 PHE X CA 1
ATOM 1384 C C . PHE A 1 185 ? -10.467 4.905 50.898 1.00 26.71 183 PHE X C 1
ATOM 1385 O O . PHE A 1 185 ? -11.465 4.853 50.169 1.00 26.85 183 PHE X O 1
ATOM 1393 N N A GLN A 1 186 ? -9.873 3.827 51.413 0.50 26.81 184 GLN X N 1
ATOM 1394 N N B GLN A 1 186 ? -9.903 3.804 51.390 0.50 27.11 184 GLN X N 1
ATOM 1395 C CA A GLN A 1 186 ? -10.422 2.494 51.218 0.50 27.18 184 GLN X CA 1
ATOM 1396 C CA B GLN A 1 186 ? -10.524 2.521 51.079 0.50 27.69 184 GLN X CA 1
ATOM 1397 C C A GLN A 1 186 ? -11.845 2.448 51.756 0.50 27.64 184 GLN X C 1
ATOM 1398 C C B GLN A 1 186 ? -11.888 2.419 51.752 0.50 27.98 184 GLN X C 1
ATOM 1399 O O A GLN A 1 186 ? -12.749 1.934 51.112 0.50 27.66 184 GLN X O 1
ATOM 1400 O O B GLN A 1 186 ? -12.806 1.831 51.186 0.50 27.99 184 GLN X O 1
ATOM 1411 N N . ASP A 1 187 ? -12.033 2.985 52.952 1.00 27.81 185 ASP X N 1
ATOM 1412 C CA . ASP A 1 187 ? -13.338 3.025 53.592 1.00 28.87 185 ASP X CA 1
ATOM 1413 C C . ASP A 1 187 ? -14.375 3.797 52.765 1.00 29.70 185 ASP X C 1
ATOM 1414 O O . ASP A 1 187 ? -15.528 3.406 52.686 1.00 29.05 185 ASP X O 1
ATOM 1419 N N . LEU A 1 188 ? -13.964 4.918 52.175 1.00 30.28 186 LEU X N 1
ATOM 1420 C CA . LEU A 1 188 ? -14.864 5.703 51.348 1.00 30.53 186 LEU X CA 1
ATOM 1421 C C . LEU A 1 188 ? -15.272 4.879 50.139 1.00 31.79 186 LEU X C 1
ATOM 1422 O O . LEU A 1 188 ? -16.422 4.870 49.734 1.00 32.28 186 LEU X O 1
ATOM 1427 N N . ARG A 1 189 ? -14.305 4.207 49.549 1.00 33.11 187 ARG X N 1
ATOM 1428 C CA . ARG A 1 189 ? -14.524 3.436 48.347 1.00 35.19 187 ARG X CA 1
ATOM 1429 C C . ARG A 1 189 ? -15.531 2.335 48.624 1.00 35.74 187 ARG X C 1
ATOM 1430 O O . ARG A 1 189 ? -16.473 2.145 47.859 1.00 36.42 187 ARG X O 1
ATOM 1438 N N . ARG A 1 190 ? -15.361 1.654 49.758 1.00 35.99 188 ARG X N 1
ATOM 1439 C CA . ARG A 1 190 ? -16.227 0.553 50.139 1.00 36.48 188 ARG X CA 1
ATOM 1440 C C . ARG A 1 190 ? -17.644 0.999 50.473 1.00 36.11 188 ARG X C 1
ATOM 1441 O O . ARG A 1 190 ? -18.591 0.291 50.194 1.00 35.41 188 ARG X O 1
ATOM 1449 N N . GLU A 1 191 ? -17.790 2.172 51.083 1.00 36.02 189 GLU X N 1
ATOM 1450 C CA . GLU A 1 191 ? -19.087 2.591 51.615 1.00 35.89 189 GLU X CA 1
ATOM 1451 C C . GLU A 1 191 ? -19.875 3.556 50.730 1.00 35.26 189 GLU X C 1
ATOM 1452 O O . GLU A 1 191 ? -21.086 3.708 50.893 1.00 35.35 189 GLU X O 1
ATOM 1458 N N . ILE A 1 192 ? -19.205 4.208 49.794 1.00 34.51 190 ILE X N 1
ATOM 1459 C CA . ILE A 1 192 ? -19.865 5.187 48.943 1.00 33.34 190 ILE X CA 1
ATOM 1460 C C . ILE A 1 192 ? -20.069 4.614 47.546 1.00 33.90 190 ILE X C 1
ATOM 1461 O O . ILE A 1 192 ? -19.138 4.497 46.755 1.00 33.71 190 ILE X O 1
ATOM 1466 N N . LYS A 1 193 ? -21.309 4.260 47.256 1.00 34.21 191 LYS X N 1
ATOM 1467 C CA . LYS A 1 193 ? -21.644 3.587 46.020 1.00 35.04 191 LYS X CA 1
ATOM 1468 C C . LYS A 1 193 ? -21.228 4.441 44.825 1.00 34.76 191 LYS X C 1
ATOM 1469 O O . LYS A 1 193 ? -20.745 3.916 43.830 1.00 33.84 191 LYS X O 1
ATOM 1475 N N . GLN A 1 194 ? -21.378 5.762 44.936 1.00 34.40 192 GLN X N 1
ATOM 1476 C CA . GLN A 1 194 ? -20.999 6.664 43.839 1.00 34.69 192 GLN X CA 1
ATOM 1477 C C . GLN A 1 194 ? -19.500 6.949 43.697 1.00 34.58 192 GLN X C 1
ATOM 1478 O O . GLN A 1 194 ? -19.119 7.760 42.845 1.00 34.88 192 GLN X O 1
ATOM 1484 N N . PHE A 1 195 ? -18.655 6.307 44.512 1.00 34.21 193 PHE X N 1
ATOM 1485 C CA . PHE A 1 195 ? -17.222 6.680 44.567 1.00 33.44 193 PHE X CA 1
ATOM 1486 C C . PHE A 1 195 ? -16.580 6.842 43.195 1.00 33.78 193 PHE X C 1
ATOM 1487 O O . PHE A 1 195 ? -15.836 7.795 42.947 1.00 33.34 193 PHE X O 1
ATOM 1495 N N . ASP A 1 196 ? -16.829 5.902 42.295 1.00 34.26 194 ASP X N 1
ATOM 1496 C CA . ASP A 1 196 ? -16.124 5.956 41.012 1.00 34.75 194 ASP X CA 1
ATOM 1497 C C . ASP A 1 196 ? -16.634 7.036 40.061 1.00 34.39 194 ASP X C 1
ATOM 1498 O O . ASP A 1 196 ? -16.020 7.323 39.038 1.00 34.23 194 ASP X O 1
ATOM 1503 N N . ASP A 1 197 ? -17.753 7.650 40.412 1.00 33.95 195 ASP X N 1
ATOM 1504 C CA . ASP A 1 197 ? -18.301 8.721 39.600 1.00 33.54 195 ASP X CA 1
ATOM 1505 C C . ASP A 1 197 ? -17.974 10.106 40.182 1.00 32.66 195 ASP X C 1
ATOM 1506 O O . ASP A 1 197 ? -18.374 11.126 39.617 1.00 32.36 195 ASP X O 1
ATOM 1511 N N . ILE A 1 198 ? -17.252 10.133 41.306 1.00 30.53 196 ILE X N 1
ATOM 1512 C CA . ILE A 1 198 ? -16.995 11.374 42.042 1.00 28.95 196 ILE X CA 1
ATOM 1513 C C . ILE A 1 198 ? -15.494 11.642 42.111 1.00 28.34 196 ILE X C 1
ATOM 1514 O O . ILE A 1 198 ? -14.707 10.725 42.330 1.00 27.62 196 ILE X O 1
ATOM 1519 N N . ILE A 1 199 ? -15.073 12.884 41.885 1.00 26.92 197 ILE X N 1
ATOM 1520 C CA . ILE A 1 199 ? -13.662 13.188 42.009 1.00 25.80 197 ILE X CA 1
ATOM 1521 C C . ILE A 1 199 ? -13.236 13.270 43.489 1.00 25.16 197 ILE X C 1
ATOM 1522 O O . ILE A 1 199 ? -13.771 14.066 44.228 1.00 25.95 197 ILE X O 1
ATOM 1527 N N . PHE A 1 200 ? -12.308 12.436 43.950 1.00 24.48 198 PHE X N 1
ATOM 1528 C CA . PHE A 1 200 ? -11.835 12.559 45.354 1.00 23.53 198 PHE X CA 1
ATOM 1529 C C . PHE A 1 200 ? -10.440 13.175 45.390 1.00 23.41 198 PHE X C 1
ATOM 1530 O O . PHE A 1 200 ? -9.585 12.819 44.582 1.00 24.27 198 PHE X O 1
ATOM 1538 N N . ALA A 1 201 ? -10.222 14.127 46.292 1.00 22.69 199 ALA X N 1
ATOM 1539 C CA . ALA A 1 201 ? -8.938 14.842 46.374 1.00 21.73 199 ALA X CA 1
ATOM 1540 C C . ALA A 1 201 ? -8.394 14.707 47.788 1.00 20.85 199 ALA X C 1
ATOM 1541 O O . ALA A 1 201 ? -9.112 14.283 48.680 1.00 21.23 199 ALA X O 1
ATOM 1543 N N . SER A 1 202 ? -7.144 15.090 48.018 1.00 20.81 200 SER X N 1
ATOM 1544 C CA . SER A 1 202 ? -6.664 15.220 49.408 1.00 20.72 200 SER X CA 1
ATOM 1545 C C . SER A 1 202 ? -6.084 16.601 49.593 1.00 20.61 200 SER X C 1
ATOM 1546 O O . SER A 1 202 ? -5.654 17.224 48.639 1.00 19.07 200 SER X O 1
ATOM 1549 N N . HIS A 1 203 ? -6.038 17.047 50.844 1.00 20.79 201 HIS X N 1
ATOM 1550 C CA . HIS A 1 203 ? -5.357 18.262 51.172 1.00 22.94 201 HIS X CA 1
ATOM 1551 C C . HIS A 1 203 ? -4.589 17.972 52.461 1.00 24.68 201 HIS X C 1
ATOM 1552 O O . HIS A 1 203 ? -5.160 18.031 53.544 1.00 24.74 201 HIS X O 1
ATOM 1559 N N . CYS A 1 204 ? -3.309 17.635 52.326 1.00 24.61 202 CYS X N 1
ATOM 1560 C CA . CYS A 1 204 ? -2.534 17.184 53.443 1.00 25.63 202 CYS X CA 1
ATOM 1561 C C . CYS A 1 204 ? -1.692 18.329 54.009 1.00 25.95 202 CYS X C 1
ATOM 1562 O O . CYS A 1 204 ? -1.418 19.310 53.323 1.00 26.66 202 CYS X O 1
ATOM 1565 N N . HIS A 1 205 ? -1.333 18.225 55.277 1.00 26.39 203 HIS X N 1
ATOM 1566 C CA . HIS A 1 205 ? -0.455 19.212 55.876 1.00 26.96 203 HIS X CA 1
ATOM 1567 C C . HIS A 1 205 ? 0.830 18.550 56.291 1.00 26.67 203 HIS X C 1
ATOM 1568 O O . HIS A 1 205 ? 0.859 17.339 56.513 1.00 25.78 203 HIS X O 1
ATOM 1575 N N . ASP A 1 206 ? 1.895 19.337 56.376 1.00 26.92 204 ASP X N 1
ATOM 1576 C CA . ASP A 1 206 ? 3.220 18.759 56.509 1.00 27.28 204 ASP X CA 1
ATOM 1577 C C . ASP A 1 206 ? 3.767 18.868 57.906 1.00 27.17 204 ASP X C 1
ATOM 1578 O O . ASP A 1 206 ? 4.968 18.860 58.087 1.00 27.12 204 ASP X O 1
ATOM 1583 N N . ASP A 1 207 ? 2.892 18.942 58.899 1.00 26.68 205 ASP X N 1
ATOM 1584 C CA . ASP A 1 207 ? 3.334 18.950 60.297 1.00 27.25 205 ASP X CA 1
ATOM 1585 C C . ASP A 1 207 ? 4.323 17.866 60.657 1.00 27.09 205 ASP X C 1
ATOM 1586 O O . ASP A 1 207 ? 5.199 18.079 61.507 1.00 28.10 205 ASP X O 1
ATOM 1591 N N . LEU A 1 208 ? 4.158 16.682 60.081 1.00 26.53 206 LEU X N 1
ATOM 1592 C CA . LEU A 1 208 ? 5.048 15.582 60.443 1.00 26.28 206 LEU X CA 1
ATOM 1593 C C . LEU A 1 208 ? 6.035 15.247 59.340 1.00 25.89 206 LEU X C 1
ATOM 1594 O O . LEU A 1 208 ? 6.762 14.276 59.463 1.00 25.92 206 LEU X O 1
ATOM 1599 N N . GLY A 1 209 ? 6.035 16.030 58.267 1.00 25.28 207 GLY X N 1
ATOM 1600 C CA . GLY A 1 209 ? 6.922 15.776 57.134 1.00 25.49 207 GLY X CA 1
ATOM 1601 C C . GLY A 1 209 ? 6.425 14.682 56.206 1.00 25.68 207 GLY X C 1
ATOM 1602 O O . GLY A 1 209 ? 7.226 14.032 55.514 1.00 26.34 207 GLY X O 1
ATOM 1611 N N . ALA A 1 211 ? 3.289 15.064 54.161 1.00 23.11 209 ALA X N 1
ATOM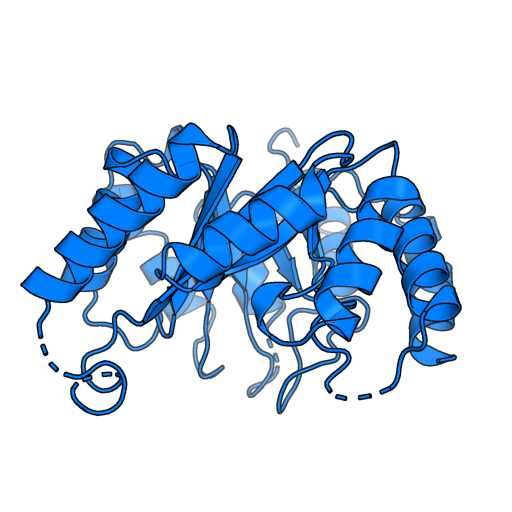 1612 C CA . ALA A 1 211 ? 2.204 15.551 53.311 1.00 23.23 209 ALA X CA 1
ATOM 1613 C C . ALA A 1 211 ? 2.301 14.946 51.907 1.00 22.60 209 ALA X C 1
ATOM 1614 O O . ALA A 1 211 ? 1.313 14.483 51.359 1.00 22.30 209 ALA X O 1
ATOM 1616 N N . THR A 1 212 ? 3.503 14.921 51.342 1.00 22.35 210 THR X N 1
ATOM 1617 C CA . THR A 1 212 ? 3.708 14.297 50.021 1.00 23.14 210 THR X CA 1
ATOM 1618 C C . THR A 1 212 ? 3.344 12.795 49.996 1.00 23.15 210 THR X C 1
ATOM 1619 O O . THR A 1 212 ? 2.602 12.344 49.134 1.00 22.60 210 THR X O 1
ATOM 1623 N N . ALA A 1 213 ? 3.846 12.043 50.968 1.00 22.61 211 ALA X N 1
ATOM 1624 C CA . ALA A 1 213 ? 3.566 10.610 51.061 1.00 21.86 211 ALA X CA 1
ATOM 1625 C C . ALA A 1 213 ? 2.055 10.407 51.266 1.00 21.99 211 ALA X C 1
ATOM 1626 O O . ALA A 1 213 ? 1.450 9.463 50.747 1.00 22.05 211 ALA X O 1
ATOM 1628 N N . ASN A 1 214 ? 1.448 11.295 52.052 1.00 22.12 212 ASN X N 1
ATOM 1629 C CA . ASN A 1 214 ? 0.020 11.196 52.343 1.00 21.79 212 ASN X CA 1
ATOM 1630 C C . ASN A 1 214 ? -0.828 11.440 51.058 1.00 21.73 212 ASN X C 1
ATOM 1631 O O . ASN A 1 214 ? -1.764 10.689 50.759 1.00 21.84 212 ASN X O 1
ATOM 1636 N N . ALA A 1 215 ? -0.483 12.460 50.284 1.00 21.50 213 ALA X N 1
ATOM 1637 C CA . ALA A 1 215 ? -1.197 12.732 49.022 1.00 21.83 213 ALA X CA 1
ATOM 1638 C C . ALA A 1 215 ? -1.080 11.538 48.064 1.00 21.96 213 ALA X C 1
ATOM 1639 O O . ALA A 1 215 ? -2.039 11.182 47.377 1.00 23.63 213 ALA X O 1
ATOM 1641 N N . LEU A 1 216 ? 0.103 10.940 48.000 1.00 21.90 214 LEU X N 1
ATOM 1642 C CA . LEU A 1 216 ? 0.342 9.801 47.125 1.00 22.47 214 LEU X CA 1
ATOM 1643 C C . LEU A 1 216 ? -0.363 8.556 47.652 1.00 22.45 214 LEU X C 1
ATOM 1644 O O . LEU A 1 216 ? -0.883 7.774 46.870 1.00 22.46 214 LEU X O 1
ATOM 1649 N N . ALA A 1 217 ? -0.409 8.372 48.977 1.00 22.80 215 ALA X N 1
ATOM 1650 C CA . ALA A 1 217 ? -1.180 7.264 49.521 1.00 22.01 215 ALA X CA 1
ATOM 1651 C C . ALA A 1 217 ? -2.668 7.410 49.176 1.00 22.60 215 ALA X C 1
ATOM 1652 O O . ALA A 1 217 ? -3.386 6.405 49.013 1.00 22.71 215 ALA X O 1
ATOM 1654 N N . ALA A 1 218 ? -3.168 8.651 49.117 1.00 22.60 216 ALA X N 1
ATOM 1655 C CA . ALA A 1 218 ? -4.576 8.853 48.795 1.00 22.13 216 ALA X CA 1
ATOM 1656 C C . ALA A 1 218 ? -4.778 8.494 47.294 1.00 22.60 216 ALA X C 1
ATOM 1657 O O . ALA A 1 218 ? -5.765 7.857 46.902 1.00 22.08 216 ALA X O 1
ATOM 1659 N N . ILE A 1 219 ? -3.833 8.892 46.465 1.00 22.67 217 ILE X N 1
ATOM 1660 C CA . ILE A 1 219 ? -3.889 8.504 45.044 1.00 24.53 217 ILE X CA 1
ATOM 1661 C C . ILE A 1 219 ? -3.798 6.960 44.844 1.00 25.68 217 ILE X C 1
ATOM 1662 O O . ILE A 1 219 ? -4.556 6.400 44.068 1.00 26.81 217 ILE X O 1
ATOM 1667 N N . GLU A 1 220 ? -2.886 6.273 45.530 1.00 27.33 218 GLU X N 1
ATOM 1668 C CA . GLU A 1 220 ? -2.856 4.794 45.433 1.00 27.87 218 GLU X CA 1
ATOM 1669 C C . GLU A 1 220 ? -4.220 4.223 45.781 1.00 28.23 218 GLU X C 1
ATOM 1670 O O . GLU A 1 220 ? -4.563 3.105 45.377 1.00 28.80 218 GLU X O 1
ATOM 1676 N N . ASN A 1 221 ? -4.995 4.970 46.557 1.00 27.91 219 ASN X N 1
ATOM 1677 C CA . ASN A 1 221 ? -6.233 4.437 47.074 1.00 27.32 219 ASN X CA 1
ATOM 1678 C C . ASN A 1 221 ? -7.505 5.058 46.506 1.00 27.44 219 ASN X C 1
ATOM 1679 O O . ASN A 1 221 ? -8.548 4.998 47.137 1.00 27.32 219 ASN X O 1
ATOM 1684 N N . GLY A 1 222 ? -7.444 5.606 45.296 1.00 26.88 220 GLY X N 1
ATOM 1685 C CA . GLY A 1 222 ? -8.649 6.124 44.712 1.00 27.18 220 GLY X CA 1
ATOM 1686 C C . GLY A 1 222 ? -8.689 7.622 44.403 1.00 27.52 220 GLY X C 1
ATOM 1687 O O . GLY A 1 222 ? -9.431 8.022 43.512 1.00 26.71 220 GLY X O 1
ATOM 1688 N N . ALA A 1 223 ? -7.902 8.446 45.110 1.00 26.55 221 ALA X N 1
ATOM 1689 C CA . ALA A 1 223 ? -7.949 9.891 44.887 1.00 26.36 221 ALA X CA 1
ATOM 1690 C C . ALA A 1 223 ? -7.498 10.179 43.480 1.00 26.59 221 ALA X C 1
ATOM 1691 O O . ALA A 1 223 ? -6.528 9.585 43.004 1.00 27.76 221 ALA X O 1
ATOM 1693 N N . ARG A 1 224 ? -8.185 11.088 42.801 1.00 26.01 222 ARG X N 1
ATOM 1694 C CA . ARG A 1 224 ? -7.771 11.437 41.438 1.00 26.38 222 ARG X CA 1
ATOM 1695 C C . ARG A 1 224 ? -7.397 12.914 41.347 1.00 25.66 222 ARG X C 1
ATOM 1696 O O . ARG A 1 224 ? -7.335 13.491 40.266 1.00 26.44 222 ARG X O 1
ATOM 1704 N N . ARG A 1 225 ? -7.137 13.525 42.499 1.00 25.42 223 ARG X N 1
ATOM 1705 C CA . ARG A 1 225 ? -6.841 14.958 42.559 1.00 24.26 223 ARG X CA 1
ATOM 1706 C C . ARG A 1 225 ? -6.014 15.243 43.814 1.00 24.57 223 ARG X C 1
ATOM 1707 O O . ARG A 1 225 ? -6.115 14.538 44.825 1.00 23.69 223 ARG X O 1
ATOM 1715 N N . VAL A 1 226 ? -5.155 16.249 43.748 1.00 24.10 224 VAL X N 1
ATOM 1716 C CA . VAL A 1 226 ? -4.318 16.547 44.893 1.00 23.31 224 VAL X CA 1
ATOM 1717 C C . VAL A 1 226 ? -4.382 18.047 45.106 1.00 23.29 224 VAL X C 1
ATOM 1718 O O . VAL A 1 226 ? -4.258 18.825 44.172 1.00 22.81 224 VAL X O 1
ATOM 1722 N N . GLU A 1 227 ? -4.575 18.471 46.336 1.00 23.59 225 GLU X N 1
ATOM 1723 C CA . GLU A 1 227 ? -4.577 19.907 46.577 1.00 24.35 225 GLU X CA 1
ATOM 1724 C C . GLU A 1 227 ? -3.375 20.267 47.438 1.00 24.59 225 GLU X C 1
ATOM 1725 O O . GLU A 1 227 ? -2.968 19.500 48.350 1.00 24.15 225 GLU X O 1
ATOM 1731 N N . GLY A 1 228 ? -2.795 21.430 47.166 1.00 24.36 226 GLY X N 1
ATOM 1732 C CA . GLY A 1 228 ? -1.574 21.807 47.836 1.00 26.32 226 GLY X CA 1
ATOM 1733 C C . GLY A 1 228 ? -1.085 23.138 47.338 1.00 28.03 226 GLY X C 1
ATOM 1734 O O . GLY A 1 228 ? -1.864 23.922 46.804 1.00 27.53 226 GLY X O 1
ATOM 1735 N N . THR A 1 229 ? 0.203 23.408 47.517 1.00 29.61 227 THR X N 1
ATOM 1736 C CA . THR A 1 229 ? 0.740 24.677 47.083 1.00 32.11 227 THR X CA 1
ATOM 1737 C C . THR A 1 229 ? 2.072 24.477 46.390 1.00 34.23 227 THR X C 1
ATOM 1738 O O . THR A 1 229 ? 2.708 23.425 46.507 1.00 33.78 227 THR X O 1
ATOM 1742 N N . ILE A 1 230 ? 2.480 25.503 45.655 1.00 37.19 228 ILE X N 1
ATOM 1743 C CA . ILE A 1 230 ? 3.840 25.588 45.111 1.00 39.94 228 ILE X CA 1
ATOM 1744 C C . ILE A 1 230 ? 4.843 25.719 46.250 1.00 41.06 228 ILE X C 1
ATOM 1745 O O . ILE A 1 230 ? 4.843 26.740 46.966 1.00 41.53 228 ILE X O 1
ATOM 1750 N N . ASN A 1 231 ? 5.709 24.721 46.422 1.00 42.24 229 ASN X N 1
ATOM 1751 C CA . ASN A 1 231 ? 6.696 24.832 47.482 1.00 43.94 229 ASN X CA 1
ATOM 1752 C C . ASN A 1 231 ? 6.207 24.205 48.787 1.00 44.22 229 ASN X C 1
ATOM 1753 O O . ASN A 1 231 ? 6.981 24.037 49.717 1.00 44.10 229 ASN X O 1
ATOM 1758 N N . GLY A 1 232 ? 4.910 23.920 48.884 1.00 44.60 230 GLY X N 1
ATOM 1759 C CA . GLY A 1 232 ? 4.356 23.456 50.152 1.00 45.47 230 GLY X CA 1
ATOM 1760 C C . GLY A 1 232 ? 4.308 24.521 51.236 1.00 46.12 230 GLY X C 1
ATOM 1761 O O . GLY A 1 232 ? 4.282 24.215 52.421 1.00 45.94 230 GLY X O 1
ATOM 1762 N N . ILE A 1 233 ? 4.287 25.788 50.853 1.00 47.42 231 ILE X N 1
ATOM 1763 C CA . ILE A 1 233 ? 4.199 26.830 51.860 1.00 48.99 231 ILE X CA 1
ATOM 1764 C C . ILE A 1 233 ? 2.774 26.939 52.348 1.00 49.51 231 ILE X C 1
ATOM 1765 O O . ILE A 1 233 ? 1.853 26.585 51.625 1.00 48.89 231 ILE X O 1
ATOM 1770 N N . GLY A 1 234 ? 2.606 27.472 53.559 1.00 50.51 232 GLY X N 1
ATOM 1771 C CA . GLY A 1 234 ? 1.308 27.905 54.050 1.00 52.18 232 GLY X CA 1
ATOM 1772 C C . GLY A 1 234 ? 1.077 27.385 55.444 1.00 53.88 232 GLY X C 1
ATOM 1773 O O . GLY A 1 234 ? 1.840 26.554 55.926 1.00 54.58 232 GLY X O 1
ATOM 1774 N N . GLU A 1 235 ? -0.002 27.798 56.094 1.00 20.00 233 GLU X N 1
ATOM 1775 C CA . GLU A 1 235 ? -0.487 27.181 57.341 1.00 20.00 233 GLU X CA 1
ATOM 1776 C C . GLU A 1 235 ? 0.566 27.183 58.412 1.00 20.00 233 GLU X C 1
ATOM 1777 O O . GLU A 1 235 ? 1.369 28.053 58.431 1.00 55.98 233 GLU X O 1
ATOM 1783 N N . ARG A 1 236 ? 0.547 26.237 59.327 1.00 54.66 234 ARG X N 1
ATOM 1784 C CA . ARG A 1 236 ? 1.537 26.211 60.393 1.00 53.47 234 ARG X CA 1
ATOM 1785 C C . ARG A 1 236 ? 2.792 25.680 59.781 1.00 53.00 234 ARG X C 1
ATOM 1786 O O . ARG A 1 236 ? 3.766 26.402 59.513 1.00 53.81 234 ARG X O 1
ATOM 1794 N N . ALA A 1 237 ? 2.742 24.374 59.555 1.00 50.96 235 ALA X N 1
ATOM 1795 C CA . ALA A 1 237 ? 3.906 23.635 59.170 1.00 48.76 235 ALA X CA 1
ATOM 1796 C C . ALA A 1 237 ? 3.904 23.279 57.681 1.00 47.26 235 ALA X C 1
ATOM 1797 O O . ALA A 1 237 ? 4.617 22.365 57.285 1.00 47.83 235 ALA X O 1
ATOM 1799 N N . GLY A 1 238 ? 3.104 23.980 56.870 1.00 44.64 236 GLY X N 1
ATOM 1800 C CA . GLY A 1 238 ? 3.105 23.772 55.413 1.00 41.57 236 GLY X CA 1
ATOM 1801 C C . GLY A 1 238 ? 2.063 22.813 54.847 1.00 39.50 236 GLY X C 1
ATOM 1802 O O . GLY A 1 238 ? 1.493 22.011 55.560 1.00 38.92 236 GLY X O 1
ATOM 1803 N N . ASN A 1 239 ? 1.821 22.919 53.544 1.00 38.69 237 ASN X N 1
ATOM 1804 C CA . ASN A 1 239 ? 0.884 22.074 52.792 1.00 37.41 237 ASN X CA 1
ATOM 1805 C C . ASN A 1 239 ? 1.653 21.034 51.952 1.00 35.58 237 ASN X C 1
ATOM 1806 O O . ASN A 1 239 ? 2.882 21.018 51.963 1.00 35.37 237 ASN X O 1
ATOM 1811 N N . THR A 1 240 ? 0.932 20.178 51.227 1.00 32.97 238 THR X N 1
ATOM 1812 C CA . THR A 1 240 ? 1.521 19.330 50.172 1.00 30.61 238 THR X CA 1
ATOM 1813 C C . THR A 1 240 ? 2.260 20.154 49.097 1.00 29.46 238 THR X C 1
ATOM 1814 O O . THR A 1 240 ? 1.687 21.086 48.494 1.00 27.96 238 THR X O 1
ATOM 1818 N N . ALA A 1 241 ? 3.532 19.805 48.859 1.00 28.46 239 ALA X N 1
ATOM 1819 C CA . ALA A 1 241 ? 4.327 20.417 47.809 1.00 27.37 239 ALA X CA 1
ATOM 1820 C C . ALA A 1 241 ? 3.904 19.791 46.486 1.00 27.08 239 ALA X C 1
ATOM 1821 O O . ALA A 1 241 ? 4.282 18.676 46.162 1.00 27.47 239 ALA X O 1
ATOM 1823 N N . LEU A 1 242 ? 3.119 20.500 45.710 1.00 26.67 240 LEU X N 1
ATOM 1824 C CA . LEU A 1 242 ? 2.658 19.931 44.459 1.00 27.17 240 LEU X CA 1
ATOM 1825 C C . LEU A 1 242 ? 3.784 19.462 43.534 1.00 27.12 240 LEU X C 1
ATOM 1826 O O . LEU A 1 242 ? 3.588 18.516 42.769 1.00 27.38 240 LEU X O 1
ATOM 1831 N N . GLU A 1 243 ? 4.938 20.134 43.573 1.00 27.11 241 GLU X N 1
ATOM 1832 C CA . GLU A 1 243 ? 6.067 19.744 42.717 1.00 27.11 241 GLU X CA 1
ATOM 1833 C C . GLU A 1 243 ? 6.546 18.345 43.093 1.00 26.39 241 GLU X C 1
ATOM 1834 O O . GLU A 1 243 ? 6.807 17.533 42.220 1.00 26.35 241 GLU X O 1
ATOM 1840 N N . GLU A 1 244 ? 6.658 18.060 44.384 1.00 24.56 242 GLU X N 1
ATOM 1841 C CA . GLU A 1 244 ? 7.070 16.743 44.807 1.00 24.35 242 GLU X CA 1
ATOM 1842 C C . GLU A 1 244 ? 6.094 15.644 44.379 1.00 24.20 242 GLU X C 1
ATOM 1843 O O . GLU A 1 244 ? 6.505 14.534 43.999 1.00 24.20 242 GLU X O 1
ATOM 1849 N N . VAL A 1 245 ? 4.800 15.932 44.467 1.00 24.13 243 VAL X N 1
ATOM 1850 C CA . VAL A 1 245 ? 3.813 14.963 44.080 1.00 24.34 243 VAL X CA 1
ATOM 1851 C C . VAL A 1 245 ? 3.889 14.701 42.562 1.00 25.18 243 VAL X C 1
ATOM 1852 O O . VAL A 1 245 ? 3.829 13.539 42.121 1.00 25.10 243 VAL X O 1
ATOM 1856 N N . ALA A 1 246 ? 4.021 15.762 41.764 1.00 25.89 244 ALA X N 1
ATOM 1857 C CA . ALA A 1 246 ? 4.089 15.595 40.275 1.00 26.45 244 ALA X CA 1
ATOM 1858 C C . ALA A 1 246 ? 5.341 14.831 39.827 1.00 26.51 244 ALA X C 1
ATOM 1859 O O . ALA A 1 246 ? 5.286 13.987 38.917 1.00 26.98 244 ALA X O 1
ATOM 1861 N N . VAL A 1 247 ? 6.466 15.140 40.462 1.00 26.68 245 VAL X N 1
ATOM 1862 C CA . VAL A 1 247 ? 7.730 14.462 40.171 1.00 27.04 245 VAL X CA 1
ATOM 1863 C C . VAL A 1 247 ? 7.723 12.969 40.573 1.00 27.01 245 VAL X C 1
ATOM 1864 O O . VAL A 1 247 ? 8.233 12.137 39.831 1.00 27.49 245 VAL X O 1
ATOM 1868 N N . ALA A 1 248 ? 7.143 12.635 41.726 1.00 26.49 246 ALA X N 1
ATOM 1869 C CA . ALA A 1 248 ? 6.966 11.235 42.133 1.00 25.98 246 ALA X CA 1
ATOM 1870 C C . ALA A 1 248 ? 6.111 10.465 41.140 1.00 26.14 246 ALA X C 1
ATOM 1871 O O . ALA A 1 248 ? 6.452 9.348 40.738 1.00 25.74 246 ALA X O 1
ATOM 1873 N N . LEU A 1 249 ? 4.985 11.051 40.754 1.00 26.01 247 LEU X N 1
ATOM 1874 C CA . LEU A 1 249 ? 4.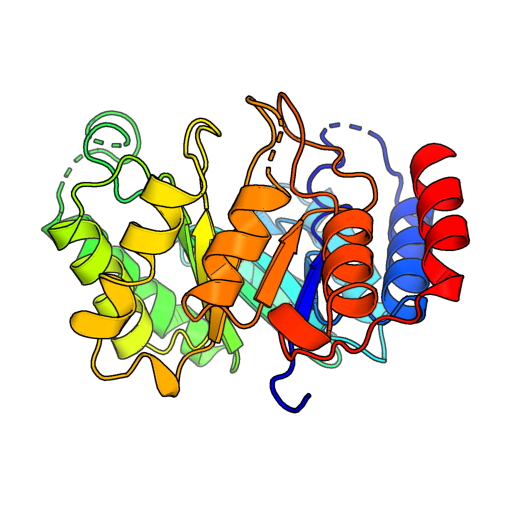127 10.427 39.749 1.00 26.66 247 LEU X CA 1
ATOM 1875 C C . LEU A 1 249 ? 4.861 10.171 38.423 1.00 27.51 247 LEU X C 1
ATOM 1876 O O . LEU A 1 249 ? 4.663 9.148 37.763 1.00 28.24 247 LEU X O 1
ATOM 1881 N N . HIS A 1 250 ? 5.689 11.117 38.025 1.00 28.42 248 HIS X N 1
ATOM 1882 C CA . HIS A 1 250 ? 6.427 10.999 36.765 1.00 30.04 248 HIS X CA 1
ATOM 1883 C C . HIS A 1 250 ? 7.530 9.946 36.887 1.00 30.43 248 HIS X C 1
ATOM 1884 O O . HIS A 1 250 ? 7.620 9.037 36.075 1.00 31.07 248 HIS X O 1
ATOM 1891 N N . ILE A 1 251 ? 8.382 10.098 37.888 1.00 29.86 249 ILE X N 1
ATOM 1892 C CA . ILE A 1 251 ? 9.493 9.175 38.042 1.00 30.11 249 ILE X CA 1
ATOM 1893 C C . ILE A 1 251 ? 9.044 7.745 38.325 1.00 29.93 249 ILE X C 1
ATOM 1894 O O . ILE A 1 251 ? 9.609 6.797 37.785 1.00 31.11 249 ILE X O 1
ATOM 1899 N N . ARG A 1 252 ? 8.005 7.575 39.124 1.00 29.10 250 ARG X N 1
ATOM 1900 C CA . ARG A 1 252 ? 7.478 6.228 39.354 1.00 28.34 250 ARG X CA 1
ATOM 1901 C C . ARG A 1 252 ? 6.141 6.009 38.681 1.00 28.56 250 ARG X C 1
ATOM 1902 O O . ARG A 1 252 ? 5.225 5.458 39.279 1.00 27.54 250 ARG X O 1
ATOM 1910 N N . LYS A 1 253 ? 6.052 6.382 37.404 1.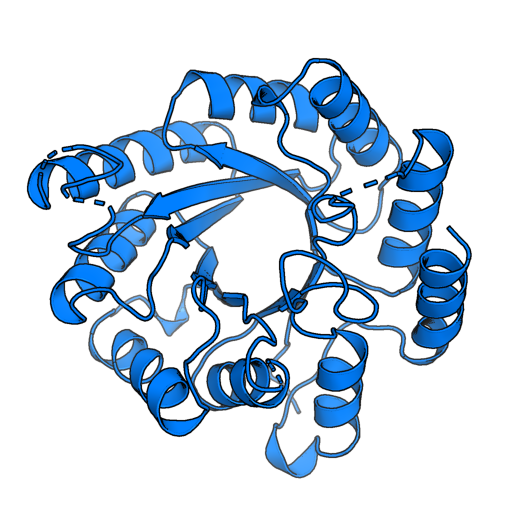00 29.31 251 LYS X N 1
ATOM 1911 C CA . LYS A 1 253 ? 4.872 6.045 36.622 1.00 31.30 251 LYS X CA 1
ATOM 1912 C C . LYS A 1 253 ? 4.591 4.535 36.614 1.00 31.54 251 LYS X C 1
ATOM 1913 O O . LYS A 1 253 ? 3.424 4.110 36.480 1.00 31.86 251 LYS X O 1
ATOM 1919 N N . ASP A 1 254 ? 5.647 3.728 36.756 1.00 31.78 252 ASP X N 1
ATOM 1920 C CA . ASP A 1 254 ? 5.493 2.264 36.760 1.00 31.87 252 ASP X CA 1
ATOM 1921 C C . ASP A 1 254 ? 4.597 1.828 37.912 1.00 31.27 252 ASP X C 1
ATOM 1922 O O . ASP A 1 254 ? 3.739 0.951 37.765 1.00 31.40 252 ASP X O 1
ATOM 1927 N N . PHE A 1 255 ? 4.802 2.465 39.061 1.00 30.65 253 PHE X N 1
ATOM 1928 C CA . PHE A 1 255 ? 4.044 2.173 40.270 1.00 29.81 253 PHE X CA 1
ATOM 1929 C C . PHE A 1 255 ? 2.698 2.895 40.304 1.00 30.01 253 PHE X C 1
ATOM 1930 O O . PHE A 1 255 ? 1.662 2.269 40.486 1.00 29.56 253 PHE X O 1
ATOM 1938 N N . TYR A 1 256 ? 2.707 4.216 40.133 1.00 29.38 254 TYR X N 1
ATOM 1939 C CA . TYR A 1 256 ? 1.475 4.998 40.315 1.00 28.83 254 TYR X CA 1
ATOM 1940 C C . TYR A 1 256 ? 0.551 4.888 39.107 1.00 29.49 254 TYR X C 1
ATOM 1941 O O . TYR A 1 256 ? -0.685 5.027 39.234 1.00 29.55 254 TYR X O 1
ATOM 1950 N N . GLN A 1 257 ? 1.127 4.652 37.931 1.00 30.27 255 GLN X N 1
ATOM 1951 C CA . GLN A 1 257 ? 0.317 4.447 36.729 1.00 31.61 255 GLN X CA 1
ATOM 1952 C C . GLN A 1 257 ? -0.617 5.618 36.496 1.00 32.17 255 GLN X C 1
ATOM 1953 O O . GLN A 1 257 ? -1.806 5.433 36.270 1.00 31.43 255 GLN X O 1
ATOM 1959 N N . ALA A 1 258 ? -0.080 6.834 36.537 1.00 34.13 256 ALA X N 1
ATOM 1960 C CA . ALA A 1 258 ? -0.936 8.017 36.452 1.00 35.57 256 ALA X CA 1
ATOM 1961 C C . ALA A 1 258 ? -0.294 9.065 35.589 1.00 36.79 256 ALA X C 1
ATOM 1962 O O . ALA A 1 258 ? 0.930 9.157 35.495 1.00 36.78 256 ALA X O 1
ATOM 1964 N N . GLU A 1 259 ? -1.128 9.877 34.966 1.00 38.48 257 GLU X N 1
ATOM 1965 C CA . GLU A 1 259 ? -0.621 11.029 34.237 1.00 40.00 257 GLU X CA 1
ATOM 1966 C C . GLU A 1 259 ? -1.218 12.282 34.803 1.00 39.40 257 GLU X C 1
ATOM 1967 O O . GLU A 1 259 ? -2.187 12.224 35.527 1.00 39.32 257 GLU X O 1
ATOM 1973 N N . THR A 1 260 ? -0.621 13.419 34.477 1.00 40.43 258 THR X N 1
ATOM 1974 C CA . THR A 1 260 ? -1.106 14.703 34.970 1.00 40.14 258 THR X CA 1
ATOM 1975 C C . THR A 1 260 ? -1.095 15.662 33.793 1.00 41.45 258 THR X C 1
ATOM 1976 O O . THR A 1 260 ? -0.688 15.273 32.689 1.00 41.41 258 THR X O 1
ATOM 1980 N N . ASN A 1 261 ? -1.554 16.896 34.010 1.00 42.12 259 ASN X N 1
ATOM 1981 C CA . ASN A 1 261 ? -1.521 17.922 32.973 1.00 42.66 2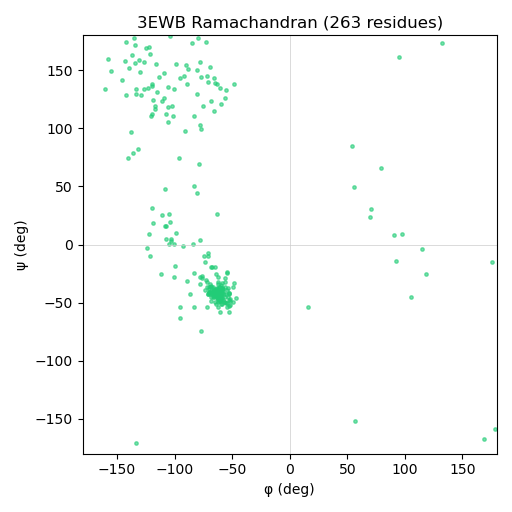59 ASN X CA 1
ATOM 1982 C C . ASN A 1 261 ? -0.391 18.912 33.214 1.00 43.08 259 ASN X C 1
ATOM 1983 O O . ASN A 1 261 ? -0.249 19.906 32.495 1.00 43.60 259 ASN X O 1
ATOM 1988 N N . ILE A 1 262 ? 0.419 18.644 34.226 1.00 43.25 260 ILE X N 1
ATOM 1989 C CA . ILE A 1 262 ? 1.467 19.582 34.587 1.00 44.17 260 ILE X CA 1
ATOM 1990 C C . ILE A 1 262 ? 2.598 19.637 33.567 1.00 44.83 260 ILE X C 1
ATOM 1991 O O . ILE A 1 262 ? 3.029 18.609 33.015 1.00 44.73 260 ILE X O 1
ATOM 1996 N N . VAL A 1 263 ? 3.063 20.857 33.321 1.00 44.86 261 VAL X N 1
ATOM 1997 C CA . VAL A 1 263 ? 4.239 21.085 32.503 1.00 44.92 261 VAL X CA 1
ATOM 1998 C C . VAL A 1 263 ? 5.441 21.099 33.436 1.00 45.03 261 VAL X C 1
ATOM 1999 O O . VAL A 1 263 ? 5.731 22.105 34.063 1.00 44.49 261 VAL X O 1
ATOM 2003 N N . LEU A 1 264 ? 6.131 19.968 33.530 1.00 45.48 262 LEU X N 1
ATOM 2004 C CA . LEU A 1 264 ? 7.187 19.794 34.518 1.00 46.33 262 LEU X CA 1
ATOM 2005 C C . LEU A 1 264 ? 8.280 20.851 34.486 1.00 46.52 262 LEU X C 1
ATOM 2006 O O . LEU A 1 264 ? 8.774 21.282 35.530 1.00 45.93 262 LEU X O 1
ATOM 2011 N N . ASN A 1 265 ? 8.657 21.262 33.283 1.00 47.19 263 ASN X N 1
ATOM 2012 C CA . ASN A 1 265 ? 9.709 22.264 33.114 1.00 47.79 263 ASN X CA 1
ATOM 2013 C C . ASN A 1 265 ? 9.273 23.672 33.537 1.00 47.56 263 ASN X C 1
ATOM 2014 O O . ASN A 1 265 ? 10.078 24.604 33.559 1.00 47.82 263 ASN X O 1
ATOM 2019 N N . GLN A 1 266 ? 7.995 23.840 33.855 1.00 46.84 264 GLN X N 1
ATOM 2020 C CA . GLN A 1 266 ? 7.520 25.117 34.343 1.00 46.56 264 GLN X CA 1
ATOM 2021 C C . GLN A 1 266 ? 7.545 25.169 35.863 1.00 46.20 264 GLN X C 1
ATOM 2022 O O . GLN A 1 266 ? 7.192 26.199 36.457 1.00 46.03 264 GLN X O 1
ATOM 2028 N N . PHE A 1 267 ? 7.957 24.071 36.493 1.00 45.06 265 PHE X N 1
ATOM 2029 C CA . PHE A 1 267 ? 8.019 24.038 37.951 1.00 44.63 265 PHE X CA 1
ATOM 2030 C C . PHE A 1 267 ? 9.042 24.948 38.619 1.00 44.59 265 PHE X C 1
ATOM 2031 O O . PHE A 1 267 ? 8.732 25.547 39.650 1.00 45.49 265 PHE X O 1
ATOM 2039 N N . LYS A 1 268 ? 10.249 25.087 38.079 1.00 44.28 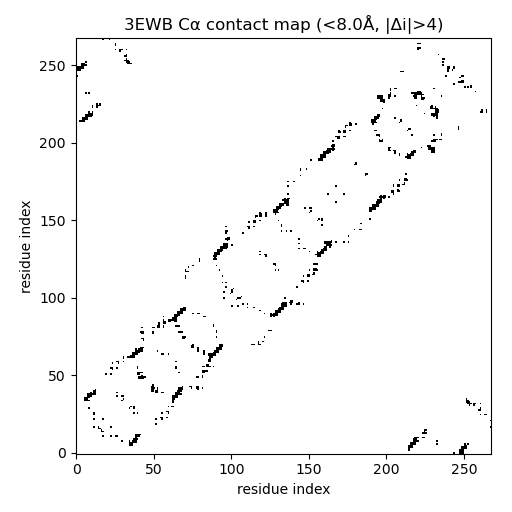266 LYS X N 1
ATOM 2040 C CA . LYS A 1 268 ? 11.202 26.035 38.711 1.00 43.88 266 LYS X CA 1
ATOM 2041 C C . LYS A 1 268 ? 10.858 27.533 38.516 1.00 43.68 266 LYS X C 1
ATOM 2042 O O . LYS A 1 268 ? 11.185 28.369 39.359 1.00 43.15 266 LYS X O 1
ATOM 2048 N N . ASN A 1 269 ? 10.249 27.876 37.385 1.00 43.63 267 ASN X N 1
ATOM 2049 C CA . ASN A 1 269 ? 9.723 29.229 37.186 1.00 43.56 267 ASN X CA 1
ATOM 2050 C C . ASN A 1 269 ? 8.713 29.523 38.270 1.00 43.11 267 ASN X C 1
ATOM 2051 O O . ASN A 1 269 ? 8.783 30.547 38.957 1.00 42.90 267 ASN X O 1
ATOM 2056 N N . SER A 1 270 ? 7.768 28.591 38.406 1.00 42.36 268 SER X N 1
ATOM 2057 C CA . SER A 1 270 ? 6.677 28.710 39.351 1.00 41.70 268 SER X CA 1
ATOM 2058 C C . SER A 1 270 ? 7.257 28.846 40.744 1.00 42.59 268 SER X C 1
ATOM 2059 O O . SER A 1 270 ? 6.861 29.719 41.525 1.00 42.02 268 SER X O 1
ATOM 2062 N N . SER A 1 271 ? 8.234 27.991 41.028 1.00 43.67 269 SER X N 1
ATOM 2063 C CA . SER A 1 271 ? 8.883 27.945 42.327 1.00 44.92 269 SER X CA 1
ATOM 2064 C C . SER A 1 271 ? 9.694 29.192 42.672 1.00 45.38 269 SER X C 1
ATOM 2065 O O . SER A 1 271 ? 9.626 29.688 43.800 1.00 45.10 269 SER X O 1
ATOM 2068 N N . ASP A 1 272 ? 10.481 29.682 41.714 1.00 46.00 270 ASP X N 1
ATOM 2069 C CA . ASP A 1 272 ? 11.310 30.882 41.945 1.00 46.79 270 ASP X CA 1
ATOM 2070 C C . ASP A 1 272 ? 10.452 32.134 42.048 1.00 46.81 270 ASP X C 1
ATOM 2071 O O . ASP A 1 272 ? 10.740 33.017 42.834 1.00 46.75 270 ASP X O 1
ATOM 2076 N N . LEU A 1 273 ? 9.410 32.202 41.231 1.00 47.56 271 LEU X N 1
ATOM 2077 C CA . LEU A 1 273 ? 8.423 33.267 41.336 1.00 48.45 271 LEU X CA 1
ATOM 2078 C C . LEU A 1 273 ? 7.862 33.321 42.753 1.00 48.96 271 LEU X C 1
ATOM 2079 O O . LEU A 1 273 ? 7.901 34.351 43.415 1.00 48.99 271 LEU X O 1
ATOM 2084 N N . ILE A 1 274 ? 7.360 32.191 43.230 1.00 49.88 272 ILE X N 1
ATOM 2085 C CA . ILE A 1 274 ? 6.685 32.167 44.522 1.00 50.80 272 ILE X CA 1
ATOM 2086 C C . ILE A 1 274 ? 7.647 32.488 45.653 1.00 51.35 272 ILE X C 1
ATOM 2087 O O . ILE A 1 274 ? 7.317 33.259 46.545 1.00 51.44 272 ILE X O 1
ATOM 2092 N N . SER A 1 275 ? 8.836 31.891 45.613 1.00 52.46 273 SER X N 1
ATOM 2093 C CA . SER A 1 275 ? 9.892 32.189 46.595 1.00 53.19 273 SER X CA 1
ATOM 2094 C C . SER A 1 275 ? 10.272 33.666 46.546 1.00 53.45 273 SER X C 1
ATOM 2095 O O . SER A 1 275 ? 10.441 34.300 47.578 1.00 52.97 273 SER X O 1
ATOM 2098 N N . ARG A 1 276 ? 10.429 34.203 45.339 1.00 53.84 274 ARG X N 1
ATOM 2099 C CA . ARG A 1 276 ? 10.828 35.602 45.180 1.00 54.91 274 ARG X CA 1
ATOM 2100 C C . ARG A 1 276 ? 9.916 36.598 45.916 1.00 54.93 274 ARG X C 1
ATOM 2101 O O . ARG A 1 276 ? 10.361 37.698 46.225 1.00 55.37 274 ARG X O 1
ATOM 2109 N N . LEU A 1 277 ? 8.659 36.220 46.192 1.00 54.75 275 LEU X N 1
ATOM 2110 C CA . LEU A 1 277 ? 7.626 37.169 46.678 1.00 54.24 275 LEU X CA 1
ATOM 2111 C C . LEU A 1 277 ? 7.215 37.017 48.148 1.00 54.13 275 LEU X C 1
ATOM 2112 O O . LEU A 1 277 ? 7.247 35.919 48.713 1.00 53.91 275 LEU X O 1
#

Solvent-accessible surface area: 11578 Å² total

Sequence (268 aa):
SLKKIQFFDTTLRDGENFDVKEKIQIALQLEKLGIDVIEAGFPISSPGDFECVKAIAKAIKHCSVTGLARCVEGDIDRAEEALKDAVSPQIHIFLATSDVHEYKLKSRAEVLASIKHHISYARQKFDVVQFSPEDATRSDRAFLIEAVQTAIDAGATVINIPDTVGYTNPTEFGQLFQQDLRREIKQFDDIIFASHCHDDLGATANALAAIENGARRVEGTINGIGERAGNTALEEVAVALHIRKDFYQAETNIVLNQFKNSSDLISRL

Nearest PDB structures (foldseek):
  3rmj-assembly1_B  TM=9.795E-01  e=1.977E-32  Neisseria meningitidis serogroup B
  3rmj-assembly1_A  TM=9.708E-01  e=1.657E-32  Neisseria meningitidis serogroup B
  3eeg-assembly1_A  TM=9.719E-01  e=4.213E-30  Cytophaga hutchinsonii ATCC 33406
  6e1j-assembly1_B  TM=9.671E-01  e=7.558E-29  Brassica juncea
  6ktq-assembly1_B  TM=9.012E-01  e=1.317E-21  Sulfolobus acidocaldarius DSM 639

B-factor: mean 32.72, std 9.33, range [16.84, 68.08]

Radius of gyration: 17.21 Å; Cα contacts (8 Å, |Δi|>4): 604; chains: 1; bounding box: 40×43×40 Å